Protein AF-A0A1N6SGC2-F1 (afdb_monomer)

Sequence (178 aa):
MLKELLKKTDDDLVSISEQYRKYYNSNLEIFKIEYENYANTTKKELPLLVLDYIKIYQLFGYNQDELSFFIRRKIVSFYLHNISDFIKKEDGFVIYSFIDIFYCDPLFFENKETLTTFFEATYPILSLKTEDMSSFIAIACMRYIAILGSEKEGKIFLEKYLQENKNGIYIEDVKEEL

Secondary structure (DSSP, 8-state):
-HHHHHTS-HHHHHHHHHHHHHHHHH-HHHHHHHHHHHHHH----HHHHHHHHHHHHHHHSSSSSHHHHHHHHHHHHHHHHHHHHHHHTT-HHHHHHHHHHHHH-GGGG-SHHHHHHHHHHHGGGGGS--S-TTSHHHHHHHHHHHHHHTSHHHHHHHHHHHHH-TT-TTHHHHHHH-

Nearest PDB structures (foldseek):
  3ifq-assembly1_A  TM=4.308E-01  e=2.769E+00  Homo sapiens
  7mq9-assembly1_LM  TM=4.899E-01  e=4.712E+00  Homo sapiens
  3ifq-assembly1_B-2  TM=4.330E-01  e=4.712E+00  Homo sapiens

pLDDT: mean 87.57, std 9.31, range [58.5, 97.56]

Foldseek 3Di:
DLVVLLPDDPVVCVVCLVVVQVVCLVVVVVVVVVVVCCVVVDPDDPVSVLVSLVVCCVSHQPDPGPRNLVSLQVLLVVCLVCVVVCLVVVVLQSLLSSLVVCLVDVSSPPDPVSLLSCLVSNLCLLVDDDPDCPGSSNNSNLSLLVSLLVDPSSLVSLVVCVVPDPVCPCVVSSVVSD

Radius of gyration: 17.47 Å; Cα contacts (8 Å, |Δi|>4): 147; chains: 1; bounding box: 40×33×50 Å

Solvent-accessible surface area (backbone atoms only — not comparable to full-atom values): 10209 Å² total; per-residue (Å²): 112,64,74,62,57,72,71,52,55,75,79,61,40,72,82,43,34,64,61,54,41,56,50,35,68,76,36,47,70,60,44,54,52,51,48,53,52,47,69,76,67,59,87,60,60,68,70,62,50,49,53,50,52,54,49,53,37,71,58,46,34,84,55,98,43,72,62,10,54,50,48,36,52,51,53,52,52,53,46,70,74,41,43,66,57,39,60,76,68,62,42,31,64,60,55,19,57,53,42,51,53,52,59,75,36,72,78,62,48,83,44,69,69,59,40,52,51,47,50,66,66,49,53,67,60,73,73,56,89,63,96,47,78,85,36,47,48,34,50,26,38,56,45,47,50,52,54,25,38,77,33,81,77,30,40,57,56,46,56,48,44,70,74,70,48,86,85,48,88,56,50,65,67,48,59,75,46,107

Structure (mmCIF, N/CA/C/O backbone):
data_AF-A0A1N6SGC2-F1
#
_entry.id   AF-A0A1N6SGC2-F1
#
loop_
_atom_site.group_PDB
_atom_site.id
_atom_site.type_symbol
_atom_site.label_atom_id
_atom_site.label_alt_id
_atom_site.label_comp_id
_atom_site.label_asym_id
_atom_site.label_entity_id
_atom_site.label_seq_id
_atom_site.pdbx_PDB_ins_code
_atom_site.Cartn_x
_atom_site.Cartn_y
_atom_site.Cartn_z
_atom_si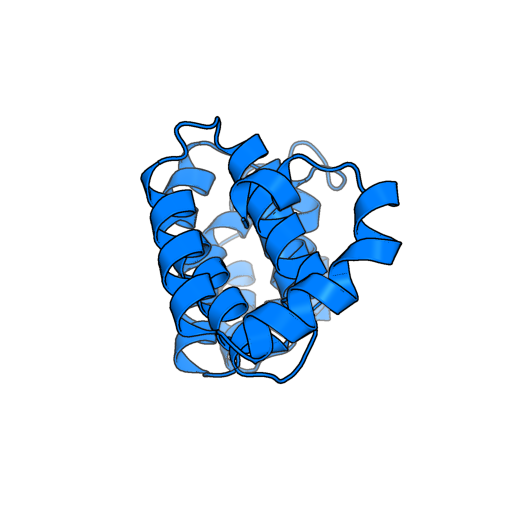te.occupancy
_atom_site.B_iso_or_equiv
_atom_site.auth_seq_id
_atom_site.auth_comp_id
_atom_site.auth_asym_id
_atom_site.auth_atom_id
_atom_site.pdbx_PDB_model_num
ATOM 1 N N . MET A 1 1 ? 11.799 9.144 -20.239 1.00 78.69 1 MET A N 1
ATOM 2 C CA . MET A 1 1 ? 10.771 8.355 -20.945 1.00 78.69 1 MET A CA 1
ATOM 3 C C . MET A 1 1 ? 9.566 8.047 -20.047 1.00 78.69 1 MET A C 1
ATOM 5 O O . MET A 1 1 ? 8.435 8.203 -20.497 1.00 78.69 1 MET A O 1
ATOM 9 N N . LEU A 1 2 ? 9.786 7.735 -18.766 1.00 80.69 2 LEU A N 1
ATOM 10 C CA . LEU A 1 2 ? 8.751 7.477 -17.759 1.00 80.69 2 LEU A CA 1
ATOM 11 C C . LEU A 1 2 ? 7.718 8.609 -17.649 1.00 80.69 2 LEU A C 1
ATOM 13 O O . LEU A 1 2 ? 6.519 8.364 -17.694 1.00 80.69 2 LEU A O 1
ATOM 17 N N . LYS A 1 3 ? 8.171 9.868 -17.600 1.00 78.88 3 LYS A N 1
ATOM 18 C CA . LYS A 1 3 ? 7.280 11.041 -17.541 1.00 78.88 3 LYS A CA 1
ATOM 19 C C . LYS A 1 3 ? 6.306 11.127 -18.722 1.00 78.88 3 LYS A C 1
ATOM 21 O O . LYS A 1 3 ? 5.176 11.559 -18.539 1.00 78.88 3 LYS A O 1
ATOM 26 N N . GLU A 1 4 ? 6.738 10.734 -19.919 1.00 78.69 4 GLU A N 1
ATOM 27 C CA . GLU A 1 4 ? 5.866 10.714 -21.101 1.00 78.69 4 GLU A CA 1
ATOM 28 C C . GLU A 1 4 ? 4.900 9.529 -21.060 1.00 78.69 4 GLU A C 1
ATOM 30 O O . GLU A 1 4 ? 3.750 9.669 -21.459 1.00 78.69 4 GLU A O 1
ATOM 35 N N . LEU A 1 5 ? 5.325 8.388 -20.509 1.00 78.38 5 LEU A N 1
ATOM 36 C CA . LEU A 1 5 ? 4.455 7.230 -20.299 1.00 78.38 5 LEU A CA 1
ATOM 37 C C . LEU A 1 5 ? 3.316 7.543 -19.317 1.00 78.38 5 LEU A C 1
ATOM 39 O O . LEU A 1 5 ? 2.168 7.190 -19.569 1.00 78.38 5 LEU A O 1
ATOM 43 N N . LEU A 1 6 ? 3.604 8.273 -18.236 1.00 78.69 6 LEU A N 1
ATOM 44 C CA . LEU A 1 6 ? 2.597 8.640 -17.234 1.00 78.69 6 LEU A CA 1
ATOM 45 C C . LEU A 1 6 ? 1.530 9.610 -17.765 1.00 78.69 6 LEU A C 1
ATOM 47 O O . LEU A 1 6 ? 0.431 9.647 -17.218 1.00 78.69 6 LEU A O 1
ATOM 51 N N . LYS A 1 7 ? 1.800 10.324 -18.865 1.00 77.19 7 LYS A N 1
ATOM 52 C CA . LYS A 1 7 ? 0.824 11.200 -19.536 1.00 77.19 7 LYS A CA 1
ATOM 53 C C . LYS A 1 7 ? -0.162 10.463 -20.452 1.00 77.19 7 LYS A C 1
ATOM 55 O O . LYS A 1 7 ? -1.135 11.080 -20.871 1.00 77.19 7 LYS A O 1
ATOM 60 N N . LYS A 1 8 ? 0.090 9.197 -20.803 1.00 74.44 8 LYS A N 1
ATOM 61 C CA . LYS A 1 8 ? -0.766 8.427 -21.726 1.00 74.44 8 LYS A CA 1
ATOM 62 C C . LYS A 1 8 ? -2.060 7.956 -21.055 1.00 74.44 8 LYS A C 1
ATOM 64 O O . LYS A 1 8 ? -2.063 7.799 -19.837 1.00 74.44 8 LYS A O 1
ATOM 69 N N . THR A 1 9 ? -3.137 7.736 -21.806 1.00 64.69 9 THR A N 1
ATOM 70 C CA . THR A 1 9 ? -4.405 7.203 -21.260 1.00 64.69 9 THR A CA 1
ATOM 71 C C . THR A 1 9 ? -4.305 5.701 -20.987 1.00 64.69 9 THR A C 1
ATOM 73 O O . THR A 1 9 ? -3.376 5.052 -21.461 1.00 64.69 9 THR A O 1
ATOM 76 N N . ASP A 1 10 ? -5.243 5.129 -20.231 1.00 65.50 10 ASP A N 1
ATOM 77 C CA . ASP A 1 10 ? -5.194 3.703 -19.872 1.00 65.50 10 ASP A CA 1
ATOM 78 C C . ASP A 1 10 ? -5.288 2.775 -21.099 1.00 65.50 10 ASP A C 1
ATOM 80 O O . ASP A 1 10 ? -4.573 1.774 -21.169 1.00 65.50 10 ASP A O 1
ATOM 84 N N . ASP A 1 11 ? -6.050 3.168 -22.125 1.00 62.03 11 ASP A N 1
ATOM 85 C CA . ASP A 1 11 ? -6.143 2.444 -23.403 1.00 62.03 11 ASP A CA 1
ATOM 86 C C . ASP A 1 11 ? -4.807 2.421 -24.171 1.00 62.03 11 ASP A C 1
ATOM 88 O O . ASP A 1 11 ? -4.446 1.417 -24.792 1.00 62.03 11 ASP A O 1
ATOM 92 N N . ASP A 1 12 ? -4.020 3.498 -24.078 1.00 61.12 12 ASP A N 1
ATOM 93 C CA . ASP A 1 12 ? -2.687 3.569 -24.682 1.00 61.12 12 ASP A CA 1
ATOM 94 C C . ASP A 1 12 ? -1.677 2.666 -23.951 1.00 61.12 12 ASP A C 1
ATOM 96 O O . ASP A 1 12 ? -0.668 2.260 -24.528 1.00 61.12 12 ASP A O 1
ATOM 100 N N . LEU A 1 13 ? -1.901 2.356 -22.671 1.00 63.94 13 LEU A N 1
ATOM 101 C CA . LEU A 1 13 ? -0.935 1.632 -21.842 1.00 63.94 13 LEU A CA 1
ATOM 102 C C . LEU A 1 13 ? -0.973 0.125 -22.055 1.00 63.94 13 LEU A C 1
ATOM 104 O O . LEU A 1 13 ? 0.075 -0.514 -21.958 1.00 63.94 13 LEU A O 1
ATOM 108 N N . VAL A 1 14 ? -2.130 -0.454 -22.379 1.00 63.22 14 VAL A N 1
ATOM 109 C CA . VAL A 1 14 ? -2.266 -1.912 -22.544 1.00 63.22 14 VAL A CA 1
ATOM 110 C C . VAL A 1 14 ? -1.340 -2.429 -23.650 1.00 63.22 14 VAL A C 1
ATOM 112 O O . VAL A 1 14 ? -0.624 -3.403 -23.445 1.00 63.22 14 VAL A O 1
ATOM 115 N N . SER A 1 15 ? -1.268 -1.734 -24.789 1.00 58.50 15 SER A N 1
ATOM 116 C CA . SER A 1 15 ? -0.421 -2.145 -25.923 1.00 58.50 15 SER A CA 1
ATOM 117 C C . SER A 1 15 ? 1.057 -1.746 -25.788 1.00 58.50 15 SER A C 1
ATOM 119 O O . SER A 1 15 ? 1.922 -2.316 -26.454 1.00 58.50 15 SER A O 1
ATOM 121 N N . ILE A 1 16 ? 1.365 -0.773 -24.924 1.00 64.25 16 ILE A N 1
ATOM 122 C CA . ILE A 1 16 ? 2.690 -0.145 -24.820 1.00 64.25 16 ILE A CA 1
ATOM 123 C C . ILE A 1 16 ? 3.474 -0.643 -23.592 1.00 64.25 16 ILE A C 1
ATOM 125 O O . ILE A 1 16 ? 4.708 -0.677 -23.610 1.00 64.25 16 ILE A O 1
ATOM 129 N N . SER A 1 17 ? 2.778 -1.070 -22.537 1.00 70.00 17 SER A N 1
ATOM 130 C CA . SER A 1 17 ? 3.355 -1.480 -21.250 1.00 70.00 17 SER A CA 1
ATOM 131 C C . SER A 1 17 ? 4.398 -2.589 -21.383 1.00 70.00 17 SER A C 1
ATOM 133 O O . SER A 1 17 ? 5.481 -2.469 -20.815 1.00 70.00 17 SER A O 1
ATOM 135 N N . GLU A 1 18 ? 4.140 -3.621 -22.189 1.00 77.50 18 GLU A N 1
ATOM 136 C CA . GLU A 1 18 ? 5.044 -4.768 -22.315 1.00 77.50 18 GLU A CA 1
ATOM 137 C C . GLU A 1 18 ? 6.377 -4.395 -22.985 1.00 77.50 18 GLU A C 1
ATOM 139 O O . GLU A 1 18 ? 7.448 -4.808 -22.532 1.00 77.50 18 GLU A O 1
ATOM 144 N N . GLN A 1 19 ? 6.342 -3.539 -24.012 1.00 82.88 19 GLN A N 1
ATOM 145 C CA . GLN A 1 19 ? 7.556 -3.054 -24.677 1.00 82.88 19 GLN A CA 1
ATOM 146 C C . GLN A 1 19 ? 8.412 -2.206 -23.732 1.00 82.88 19 GLN A C 1
ATOM 148 O O . GLN A 1 19 ? 9.623 -2.419 -23.625 1.00 82.88 19 GLN A O 1
ATOM 153 N N . TYR A 1 20 ? 7.787 -1.271 -23.012 1.00 82.56 20 TYR A N 1
ATOM 154 C CA . TYR A 1 20 ? 8.484 -0.414 -22.051 1.00 82.56 20 TYR A CA 1
ATOM 155 C C . TYR A 1 20 ? 9.018 -1.223 -20.875 1.00 82.56 20 TYR A C 1
ATOM 157 O O . TYR A 1 20 ? 10.132 -0.980 -20.415 1.00 82.56 20 TYR A O 1
ATOM 165 N N . ARG A 1 21 ? 8.268 -2.227 -20.423 1.00 83.75 21 ARG A N 1
ATOM 166 C CA . ARG A 1 21 ? 8.714 -3.133 -19.372 1.00 83.75 21 ARG A CA 1
ATOM 167 C C . ARG A 1 21 ? 9.922 -3.942 -19.813 1.00 83.75 21 ARG A C 1
ATOM 169 O O . ARG A 1 21 ? 10.910 -3.975 -19.090 1.00 83.75 21 ARG A O 1
ATOM 176 N N . LYS A 1 22 ? 9.897 -4.531 -21.012 1.00 87.38 22 LYS A N 1
ATOM 177 C CA . LYS A 1 22 ? 11.050 -5.254 -21.570 1.00 87.38 22 LYS A CA 1
ATOM 178 C C . LYS A 1 22 ? 12.281 -4.353 -21.673 1.00 87.38 22 LYS A C 1
ATOM 180 O O . LYS A 1 22 ? 13.384 -4.775 -21.318 1.00 87.38 22 LYS A O 1
ATOM 185 N N . TYR A 1 23 ? 12.089 -3.110 -22.117 1.00 89.38 23 TYR A N 1
ATOM 186 C CA . TYR A 1 23 ? 13.156 -2.116 -22.159 1.00 89.38 23 TYR A CA 1
ATOM 187 C C . TYR A 1 23 ? 13.720 -1.831 -20.763 1.00 89.38 23 TYR A C 1
ATOM 189 O O . TYR A 1 23 ? 14.928 -1.949 -20.575 1.00 89.38 23 TYR A O 1
ATOM 197 N N . TYR A 1 24 ? 12.879 -1.491 -19.783 1.00 90.44 24 TYR A N 1
ATOM 198 C CA . TYR A 1 24 ? 13.340 -1.124 -18.442 1.00 90.44 24 TYR A CA 1
ATOM 199 C C . TYR A 1 24 ? 13.896 -2.307 -17.651 1.00 90.44 24 TYR A C 1
ATOM 201 O O . TYR A 1 24 ? 14.863 -2.122 -16.923 1.00 90.44 24 TYR A O 1
ATOM 209 N N . ASN A 1 25 ? 13.393 -3.524 -17.862 1.00 87.44 25 ASN A N 1
ATOM 210 C CA . ASN A 1 25 ? 14.014 -4.736 -17.323 1.00 87.44 25 ASN A CA 1
ATOM 211 C C . ASN A 1 25 ? 15.433 -4.939 -17.871 1.00 87.44 25 ASN A C 1
ATOM 213 O O . ASN A 1 25 ? 16.314 -5.389 -17.148 1.00 87.44 25 ASN A O 1
ATOM 217 N N . SER A 1 26 ? 15.683 -4.552 -19.124 1.00 91.12 26 SER A N 1
ATOM 218 C CA . SER A 1 26 ? 17.025 -4.605 -19.723 1.00 91.12 26 SER A CA 1
ATOM 219 C C . SER A 1 26 ? 17.897 -3.393 -19.359 1.00 91.12 26 SER A C 1
ATOM 221 O O . SER A 1 26 ? 19.094 -3.398 -19.627 1.00 91.12 26 SER A O 1
ATOM 223 N N . ASN A 1 27 ? 17.309 -2.341 -18.778 1.00 92.56 27 ASN A N 1
ATOM 224 C CA . ASN A 1 27 ? 17.945 -1.045 -18.530 1.00 92.56 27 ASN A CA 1
ATOM 225 C C . ASN A 1 27 ? 17.536 -0.473 -17.162 1.00 92.56 27 ASN A C 1
ATOM 227 O O . ASN A 1 27 ? 17.122 0.686 -17.053 1.00 92.56 27 ASN A O 1
ATOM 231 N N . LEU A 1 28 ? 17.630 -1.288 -16.111 1.00 92.56 28 LEU A N 1
ATOM 232 C CA . LEU A 1 28 ? 17.087 -0.947 -14.796 1.00 92.56 28 LEU A CA 1
ATOM 233 C C . LEU A 1 28 ? 17.689 0.339 -14.209 1.00 92.56 28 LEU A C 1
ATOM 235 O O . LEU A 1 28 ? 16.964 1.155 -13.648 1.00 92.56 28 LEU A O 1
ATOM 239 N N . GLU A 1 29 ? 18.991 0.569 -14.377 1.00 94.12 29 GLU A N 1
ATOM 240 C CA . GLU A 1 29 ? 19.638 1.794 -13.885 1.00 94.12 29 GLU A CA 1
ATOM 241 C C . GLU A 1 29 ? 19.080 3.060 -14.551 1.00 94.12 29 GLU A C 1
ATOM 243 O O . GLU A 1 29 ? 18.889 4.081 -13.889 1.00 94.12 29 GLU A O 1
ATOM 248 N N . ILE A 1 30 ? 18.713 2.982 -15.837 1.00 92.38 30 ILE A N 1
ATOM 249 C CA . ILE A 1 30 ? 18.035 4.086 -16.527 1.00 92.38 30 ILE A CA 1
ATOM 250 C C . ILE A 1 30 ? 16.667 4.331 -15.889 1.00 92.38 30 ILE A C 1
ATOM 252 O O . ILE A 1 30 ? 16.317 5.480 -15.622 1.00 92.38 30 ILE A O 1
ATOM 256 N N . PHE A 1 31 ? 15.906 3.269 -15.597 1.00 92.00 31 PHE A N 1
ATOM 257 C CA . PHE A 1 31 ? 14.621 3.404 -14.910 1.00 92.00 31 PHE A CA 1
ATOM 258 C C . PHE A 1 31 ? 14.773 4.071 -13.542 1.00 92.00 31 PHE A C 1
ATOM 260 O O . PHE A 1 31 ? 14.044 5.015 -13.250 1.00 92.00 31 PHE A O 1
ATOM 267 N N . LYS A 1 32 ? 15.732 3.622 -12.721 1.00 93.00 32 LYS A N 1
ATOM 268 C CA . LYS A 1 32 ? 15.988 4.185 -11.386 1.00 93.00 32 LYS A CA 1
ATOM 269 C C . LYS A 1 32 ? 16.250 5.689 -11.471 1.00 93.00 32 LYS A C 1
ATOM 271 O O . LYS A 1 32 ? 15.604 6.456 -10.765 1.00 93.00 32 LYS A O 1
ATOM 276 N N . ILE A 1 33 ? 17.119 6.126 -12.385 1.00 91.75 33 ILE A N 1
ATOM 277 C CA . ILE A 1 33 ? 17.410 7.553 -12.600 1.00 91.75 33 ILE A CA 1
ATOM 278 C C . ILE A 1 33 ? 16.152 8.318 -13.033 1.00 91.75 33 ILE A C 1
ATOM 280 O O . ILE A 1 33 ? 15.867 9.396 -12.512 1.00 91.75 33 ILE A O 1
ATOM 284 N N . GLU A 1 34 ? 15.382 7.781 -13.982 1.00 90.50 34 GLU A N 1
ATOM 285 C CA . GLU A 1 34 ? 14.148 8.426 -14.439 1.00 90.50 34 GLU A CA 1
ATOM 286 C C . GLU A 1 34 ? 13.090 8.527 -13.335 1.00 90.50 34 GLU A C 1
ATOM 288 O O . GLU A 1 34 ? 12.410 9.550 -13.245 1.00 90.50 34 GLU A O 1
ATOM 293 N N . TYR A 1 35 ? 12.975 7.503 -12.490 1.00 89.31 35 TYR A N 1
ATOM 294 C CA . TYR A 1 35 ? 12.077 7.476 -11.343 1.00 89.31 35 TYR A CA 1
ATOM 295 C C . TYR A 1 35 ? 12.471 8.517 -10.292 1.00 89.31 35 TYR A C 1
ATOM 297 O O . TYR A 1 35 ? 11.626 9.296 -9.861 1.00 89.31 35 TYR A O 1
ATOM 305 N N . GLU A 1 36 ? 13.749 8.591 -9.914 1.00 86.50 36 GLU A N 1
ATOM 306 C CA . GLU A 1 36 ? 14.226 9.590 -8.947 1.00 86.50 36 GLU A CA 1
ATOM 307 C C . GLU A 1 36 ? 14.038 11.014 -9.480 1.00 86.50 36 GLU A C 1
ATOM 309 O O . GLU A 1 36 ? 13.562 11.903 -8.773 1.00 86.50 36 GLU A O 1
ATOM 314 N N . ASN A 1 37 ? 14.339 11.240 -10.760 1.00 85.56 37 ASN A N 1
ATOM 315 C CA . ASN A 1 37 ? 14.075 12.526 -11.401 1.00 85.56 37 ASN A CA 1
ATOM 316 C C . ASN A 1 37 ? 12.580 12.857 -11.397 1.00 85.56 37 ASN A C 1
ATOM 318 O O . ASN A 1 37 ? 12.203 14.008 -11.173 1.00 85.56 37 ASN A O 1
ATOM 322 N N . TYR A 1 38 ? 11.719 11.864 -11.626 1.00 83.62 38 TYR A N 1
ATOM 323 C CA . TYR A 1 38 ? 10.276 12.038 -11.544 1.00 83.62 38 TYR A CA 1
ATOM 324 C C . TYR A 1 38 ? 9.840 12.434 -10.129 1.00 83.62 38 TYR A C 1
ATOM 326 O O . TYR A 1 38 ? 9.218 13.483 -9.962 1.00 83.62 38 TYR A O 1
ATOM 334 N N . ALA A 1 39 ? 10.228 11.663 -9.114 1.00 78.25 39 ALA A N 1
ATOM 335 C CA . ALA A 1 39 ? 9.873 11.914 -7.720 1.00 78.25 39 ALA A CA 1
ATOM 336 C C . ALA A 1 39 ? 10.334 13.305 -7.242 1.00 78.25 39 ALA A C 1
ATOM 338 O O . ALA A 1 39 ? 9.569 14.023 -6.606 1.00 78.25 39 ALA A O 1
ATOM 339 N N . ASN A 1 40 ? 11.542 13.731 -7.626 1.00 73.56 40 ASN A N 1
ATOM 340 C CA . ASN A 1 40 ? 12.125 15.001 -7.183 1.00 73.56 40 ASN A CA 1
ATOM 341 C C . ASN A 1 40 ? 11.601 16.242 -7.927 1.00 73.56 40 ASN A C 1
ATOM 343 O O . ASN A 1 40 ? 11.673 17.353 -7.405 1.00 73.56 40 ASN A O 1
ATOM 347 N N . THR A 1 41 ? 11.103 16.096 -9.160 1.00 68.19 41 THR A N 1
ATOM 348 C CA . THR A 1 41 ? 10.668 17.246 -9.985 1.00 68.19 41 THR A CA 1
ATOM 349 C C . THR A 1 41 ? 9.160 17.468 -9.990 1.00 68.19 41 THR A C 1
ATOM 351 O O . THR A 1 41 ? 8.679 18.491 -10.492 1.00 68.19 41 THR A O 1
ATOM 354 N N . THR A 1 42 ? 8.396 16.532 -9.437 1.00 64.06 42 THR A N 1
ATOM 355 C CA . THR A 1 42 ? 6.938 16.561 -9.501 1.00 64.06 42 THR A CA 1
ATOM 356 C C . THR A 1 42 ? 6.366 17.447 -8.394 1.00 64.06 42 THR A C 1
ATOM 358 O O . THR A 1 42 ? 6.130 17.003 -7.279 1.00 64.06 42 THR A O 1
ATOM 361 N N . LYS A 1 43 ? 6.084 18.717 -8.719 1.00 64.94 43 LYS A N 1
ATOM 362 C CA . LYS A 1 43 ? 5.295 19.644 -7.877 1.00 64.94 43 LYS A CA 1
ATOM 363 C C . LYS A 1 43 ? 3.777 19.445 -8.049 1.00 64.94 43 LYS A C 1
ATOM 365 O O . LYS A 1 43 ? 3.040 20.422 -8.149 1.00 64.94 43 LYS A O 1
ATOM 370 N N . LYS A 1 44 ? 3.314 18.202 -8.205 1.00 66.88 44 LYS A N 1
ATOM 371 C CA . LYS A 1 44 ? 1.876 17.923 -8.350 1.00 66.88 44 LYS A CA 1
ATOM 372 C C . LYS A 1 44 ? 1.189 17.993 -6.990 1.00 66.88 44 LYS A C 1
ATOM 374 O O . LYS A 1 44 ? 1.812 17.748 -5.959 1.00 66.88 44 LYS A O 1
ATOM 379 N N . GLU A 1 45 ? -0.107 18.285 -7.014 1.00 75.44 45 GLU A N 1
ATOM 380 C CA . GLU A 1 45 ? -0.968 18.064 -5.857 1.00 75.44 45 GLU A CA 1
ATOM 381 C C . GLU A 1 45 ? -0.938 16.584 -5.461 1.00 75.44 45 GLU A C 1
ATOM 383 O O . GLU A 1 45 ? -0.851 15.696 -6.316 1.00 75.44 45 GLU A O 1
ATOM 388 N N . LEU A 1 46 ? -0.996 16.329 -4.155 1.00 76.50 46 LEU A N 1
ATOM 389 C CA . LEU A 1 46 ? -0.799 15.002 -3.579 1.00 76.50 46 LEU A CA 1
ATOM 390 C C . LEU A 1 46 ? -1.709 13.918 -4.200 1.00 76.50 46 LEU A C 1
ATOM 392 O O . LEU A 1 46 ? -1.175 12.865 -4.545 1.00 76.50 46 LEU A O 1
ATOM 396 N N . PRO A 1 47 ? -3.017 14.145 -4.449 1.00 76.12 47 PRO A N 1
ATOM 397 C CA . PRO A 1 47 ? -3.867 13.128 -5.074 1.00 76.12 47 PRO A CA 1
ATOM 398 C C . PRO A 1 47 ? -3.396 12.709 -6.474 1.00 76.12 47 PRO A C 1
ATOM 400 O O . PRO A 1 47 ? -3.424 11.528 -6.810 1.00 76.12 47 PRO A O 1
ATOM 403 N N . LEU A 1 48 ? -2.902 13.652 -7.284 1.00 78.44 48 LEU A N 1
ATOM 404 C CA . LEU A 1 48 ? -2.392 13.350 -8.626 1.00 78.44 48 LEU A CA 1
ATOM 405 C C . LEU A 1 48 ? -1.088 12.552 -8.566 1.00 78.44 48 LEU A C 1
ATOM 407 O O . LEU A 1 48 ? -0.896 11.634 -9.358 1.00 78.44 48 LEU A O 1
ATOM 411 N N . LEU A 1 49 ? -0.212 12.881 -7.612 1.00 83.88 49 LEU A N 1
ATOM 412 C CA . LEU A 1 49 ? 1.021 12.132 -7.383 1.00 83.88 49 LEU A CA 1
ATOM 413 C C . LEU A 1 49 ? 0.727 10.678 -6.978 1.00 83.88 49 LEU A C 1
ATOM 415 O O . LEU A 1 49 ? 1.413 9.764 -7.430 1.00 83.88 49 LEU A O 1
ATOM 419 N N . VAL A 1 50 ? -0.305 10.457 -6.160 1.00 85.81 50 VAL A N 1
ATOM 420 C CA . VAL A 1 50 ? -0.744 9.113 -5.760 1.00 85.81 50 VAL A CA 1
ATOM 421 C C . VAL A 1 50 ? -1.201 8.315 -6.974 1.00 85.81 50 VAL A C 1
ATOM 423 O O . VAL A 1 50 ? -0.700 7.214 -7.174 1.00 85.81 50 VAL A O 1
ATOM 426 N N . LEU A 1 51 ? -2.051 8.883 -7.836 1.00 84.88 51 LEU A N 1
ATOM 427 C CA . LEU A 1 51 ? -2.475 8.222 -9.077 1.00 84.88 51 LEU A CA 1
ATOM 428 C C . LEU A 1 51 ? -1.287 7.826 -9.965 1.00 84.88 51 LEU A C 1
ATOM 430 O O . LEU A 1 51 ? -1.290 6.745 -10.551 1.00 84.88 51 LEU A O 1
ATOM 434 N N . ASP A 1 52 ? -0.241 8.654 -10.029 1.00 87.31 52 ASP A N 1
ATOM 435 C CA . ASP A 1 52 ? 0.974 8.289 -10.759 1.00 87.31 52 ASP A CA 1
ATOM 436 C C . ASP A 1 52 ? 1.690 7.086 -10.127 1.00 87.31 52 ASP A C 1
ATOM 438 O O . ASP A 1 52 ? 2.149 6.213 -10.859 1.00 87.31 52 ASP A O 1
ATOM 442 N N . TYR A 1 53 ? 1.769 6.990 -8.794 1.00 88.38 53 TYR A N 1
ATOM 443 C CA . TYR A 1 53 ? 2.340 5.812 -8.127 1.00 88.38 53 TYR A CA 1
ATOM 444 C C . TYR A 1 53 ? 1.528 4.543 -8.391 1.00 88.38 53 TYR A C 1
ATOM 446 O O . TYR A 1 53 ? 2.122 3.508 -8.700 1.00 88.38 53 TYR A O 1
ATOM 454 N N . ILE A 1 54 ? 0.193 4.628 -8.338 1.00 87.50 54 ILE A N 1
ATOM 455 C CA . ILE A 1 54 ? -0.705 3.517 -8.698 1.00 87.50 54 ILE A CA 1
ATOM 456 C C . ILE A 1 54 ? -0.412 3.064 -10.129 1.00 87.50 54 ILE A C 1
ATOM 458 O O . ILE A 1 54 ? -0.221 1.880 -10.388 1.00 87.50 54 ILE A O 1
ATOM 462 N N . LYS A 1 55 ? -0.302 4.014 -11.056 1.00 87.00 55 LYS A N 1
ATOM 463 C CA . LYS A 1 55 ? -0.024 3.743 -12.464 1.00 87.00 55 LYS A CA 1
ATOM 464 C C . LYS A 1 55 ? 1.352 3.117 -12.686 1.00 87.00 55 LYS A C 1
ATOM 466 O O . LYS A 1 55 ? 1.481 2.166 -13.452 1.00 87.00 55 LYS A O 1
ATOM 471 N N . ILE A 1 56 ? 2.390 3.612 -12.009 1.00 89.56 56 ILE A N 1
ATOM 472 C CA . ILE A 1 56 ? 3.732 3.008 -12.053 1.00 89.56 56 ILE A CA 1
ATOM 473 C C . ILE A 1 56 ? 3.671 1.560 -11.558 1.00 89.56 56 ILE A C 1
ATOM 475 O O . ILE A 1 56 ? 4.234 0.672 -12.201 1.00 89.56 56 ILE A O 1
ATOM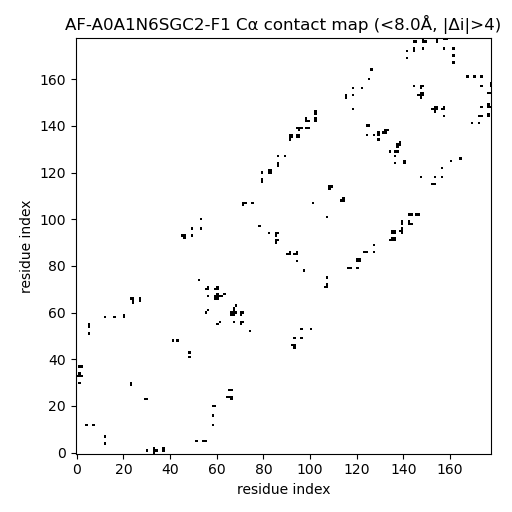 479 N N . TYR A 1 57 ? 2.973 1.314 -10.448 1.00 90.38 57 TYR A N 1
ATOM 480 C CA . TYR A 1 57 ? 2.764 -0.032 -9.930 1.00 90.38 57 TYR A CA 1
ATOM 481 C C . TYR A 1 57 ? 2.018 -0.919 -10.929 1.00 90.38 57 TYR A C 1
ATOM 483 O O . TYR A 1 57 ? 2.476 -2.019 -11.218 1.00 90.38 57 TYR A O 1
ATOM 491 N N . GLN A 1 58 ? 0.942 -0.428 -11.538 1.00 86.38 58 GLN A N 1
ATOM 492 C CA . GLN A 1 58 ? 0.177 -1.210 -12.505 1.00 86.38 58 GLN A CA 1
ATOM 493 C C . GLN A 1 58 ? 1.007 -1.623 -13.725 1.00 86.38 58 GLN A C 1
ATOM 495 O O . GLN A 1 58 ? 0.879 -2.736 -14.231 1.00 86.38 58 GLN A O 1
ATOM 500 N N . LEU A 1 59 ? 1.890 -0.739 -14.191 1.00 86.06 59 LEU A N 1
ATOM 501 C CA . LEU A 1 59 ? 2.711 -0.989 -15.375 1.00 86.06 59 LEU A CA 1
ATOM 502 C C . LEU A 1 59 ? 3.867 -1.951 -15.116 1.00 86.06 59 LEU A C 1
ATOM 504 O O . LEU A 1 59 ? 4.289 -2.681 -16.016 1.00 86.06 59 LEU A O 1
ATOM 508 N N . PHE A 1 60 ? 4.423 -1.921 -13.910 1.00 88.62 60 PHE A N 1
ATOM 509 C CA . PHE A 1 60 ? 5.742 -2.493 -13.676 1.00 88.62 60 PHE A CA 1
ATOM 510 C C . PHE A 1 60 ? 5.867 -3.281 -12.375 1.00 88.62 60 PHE A C 1
ATOM 512 O O . PHE A 1 60 ? 6.856 -3.980 -12.219 1.00 88.62 60 PHE A O 1
ATOM 519 N N . GLY A 1 61 ? 4.910 -3.183 -11.457 1.00 86.31 61 GLY A N 1
ATOM 520 C CA . GLY A 1 61 ? 4.997 -3.678 -10.084 1.00 86.31 61 GLY A CA 1
ATOM 521 C C . GLY A 1 61 ? 4.471 -5.093 -9.844 1.00 86.31 61 GLY A C 1
ATOM 522 O O . GLY A 1 61 ? 4.766 -5.639 -8.790 1.00 86.31 61 GLY A O 1
ATOM 523 N N . TYR A 1 62 ? 3.753 -5.713 -10.786 1.00 83.62 62 TYR A N 1
ATOM 524 C CA . TYR A 1 62 ? 3.101 -7.016 -10.560 1.00 83.62 62 TYR A CA 1
ATOM 525 C C . TYR A 1 62 ? 4.006 -8.258 -10.686 1.00 83.62 62 TYR A C 1
ATOM 527 O O . TYR A 1 62 ? 3.589 -9.347 -10.303 1.00 83.62 62 TYR A O 1
ATOM 535 N N . ASN A 1 63 ? 5.220 -8.156 -11.247 1.00 86.69 63 ASN A N 1
ATOM 536 C CA . ASN A 1 63 ? 6.061 -9.351 -11.448 1.00 86.69 63 ASN A CA 1
ATOM 537 C C . ASN A 1 63 ? 6.993 -9.595 -10.254 1.00 86.69 63 ASN A C 1
ATOM 539 O O . ASN A 1 63 ? 7.146 -8.769 -9.355 1.00 86.69 63 ASN A O 1
ATOM 543 N N . GLN A 1 64 ? 7.679 -10.735 -10.282 1.00 89.25 64 GLN A N 1
ATOM 544 C CA . GLN A 1 64 ? 8.772 -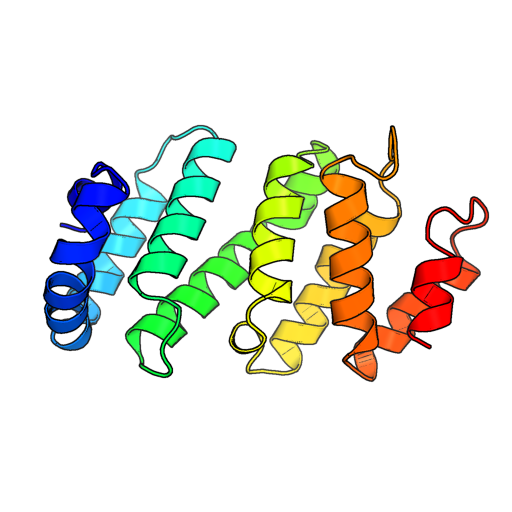11.075 -9.369 1.00 89.25 64 GLN A CA 1
ATOM 545 C C . GLN A 1 64 ? 10.143 -10.823 -10.029 1.00 89.25 64 GLN A C 1
ATOM 547 O O . GLN A 1 64 ? 11.026 -11.675 -10.001 1.00 89.25 64 GLN A O 1
ATOM 552 N N . ASP A 1 65 ? 10.299 -9.668 -10.684 1.00 90.88 65 ASP A N 1
ATOM 553 C CA . ASP A 1 65 ? 11.563 -9.213 -11.279 1.00 90.88 65 ASP A CA 1
ATOM 554 C C . ASP A 1 65 ? 12.158 -8.013 -10.516 1.00 90.88 65 ASP A C 1
ATOM 556 O O . ASP A 1 65 ? 11.486 -7.369 -9.706 1.00 90.88 65 ASP A O 1
ATOM 560 N N . GLU A 1 66 ? 13.441 -7.713 -10.752 1.00 91.56 66 GLU A N 1
ATOM 561 C CA . GLU A 1 66 ? 14.182 -6.663 -10.029 1.00 91.56 66 GLU A CA 1
ATOM 562 C C . GLU A 1 66 ? 13.535 -5.274 -10.153 1.00 91.56 66 GLU A C 1
ATOM 564 O O . GLU A 1 66 ? 13.515 -4.505 -9.187 1.00 91.56 66 GLU A O 1
ATOM 569 N N . LEU A 1 67 ? 12.956 -4.969 -11.318 1.00 92.25 67 LEU A N 1
ATOM 570 C CA . LEU A 1 67 ? 12.208 -3.737 -11.554 1.00 92.25 67 LEU A CA 1
ATOM 571 C C . LEU A 1 67 ? 10.971 -3.658 -10.653 1.00 92.25 67 LEU A C 1
ATOM 573 O O . LEU A 1 67 ? 10.768 -2.649 -9.974 1.00 92.25 67 LEU A O 1
ATOM 577 N N . SER A 1 68 ? 10.177 -4.727 -10.607 1.00 92.38 68 SER A N 1
ATOM 578 C CA . SER A 1 68 ? 8.979 -4.804 -9.769 1.00 92.38 68 SER A CA 1
ATOM 579 C C . SER A 1 68 ? 9.335 -4.666 -8.283 1.00 92.38 68 SER A C 1
ATOM 581 O O . SER A 1 68 ? 8.732 -3.854 -7.579 1.00 92.38 68 SER A O 1
ATOM 583 N N . PHE A 1 69 ? 10.382 -5.366 -7.820 1.00 92.00 69 PHE A N 1
ATOM 584 C CA . PHE A 1 69 ? 10.896 -5.254 -6.447 1.00 92.00 69 PHE A CA 1
ATOM 585 C C . PHE A 1 69 ? 11.371 -3.832 -6.113 1.00 92.00 69 PHE A C 1
ATOM 587 O O . PHE A 1 69 ? 11.185 -3.338 -4.998 1.00 92.00 69 PHE A O 1
ATOM 594 N N . PHE A 1 70 ? 12.025 -3.145 -7.053 1.00 92.88 70 PHE A N 1
ATOM 595 C CA . PHE A 1 70 ? 12.422 -1.749 -6.870 1.00 92.88 70 PHE A CA 1
ATOM 596 C C . PHE A 1 70 ? 11.201 -0.840 -6.677 1.00 92.88 70 PHE A C 1
ATOM 598 O O . PHE A 1 70 ? 11.175 -0.046 -5.737 1.00 92.88 70 PHE A O 1
ATOM 605 N N . ILE A 1 71 ? 10.176 -0.988 -7.515 1.00 92.94 71 ILE A N 1
ATOM 606 C CA . ILE A 1 71 ? 8.972 -0.149 -7.476 1.00 92.94 71 ILE A CA 1
ATOM 607 C C . ILE A 1 71 ? 8.188 -0.358 -6.187 1.00 92.94 71 ILE A C 1
ATOM 609 O O . ILE A 1 71 ? 7.863 0.625 -5.519 1.00 92.94 71 ILE A O 1
ATOM 613 N N . ARG A 1 72 ? 7.949 -1.615 -5.790 1.00 93.44 72 ARG A N 1
ATOM 614 C CA . ARG A 1 72 ? 7.235 -1.916 -4.542 1.00 93.44 72 ARG A CA 1
ATOM 615 C C . ARG A 1 72 ? 7.927 -1.288 -3.332 1.00 93.44 72 ARG A C 1
ATOM 617 O O . ARG A 1 72 ? 7.288 -0.571 -2.561 1.00 93.44 72 ARG A O 1
ATOM 624 N N . ARG A 1 73 ? 9.257 -1.428 -3.234 1.00 92.25 73 ARG A N 1
ATOM 625 C CA . ARG A 1 73 ? 10.061 -0.793 -2.171 1.00 92.25 73 ARG A CA 1
ATOM 626 C C . ARG A 1 73 ? 9.932 0.725 -2.157 1.00 92.25 73 ARG A C 1
ATOM 628 O O . ARG A 1 73 ? 9.834 1.317 -1.082 1.00 92.25 73 ARG A O 1
ATOM 635 N N . LYS A 1 74 ? 9.945 1.372 -3.325 1.00 92.62 74 LYS A N 1
ATOM 636 C CA . LYS A 1 74 ? 9.824 2.831 -3.412 1.00 92.62 74 LYS A CA 1
ATOM 637 C C . LYS A 1 74 ? 8.436 3.331 -3.023 1.00 92.62 74 LYS A C 1
ATOM 639 O O . LYS A 1 74 ? 8.354 4.340 -2.329 1.00 92.62 74 LYS A O 1
ATOM 644 N N . ILE A 1 75 ? 7.378 2.621 -3.406 1.00 93.94 75 ILE A N 1
ATOM 645 C CA . ILE A 1 75 ? 6.001 2.958 -3.025 1.00 93.94 75 ILE A CA 1
ATOM 646 C C . ILE A 1 75 ? 5.802 2.810 -1.515 1.00 93.94 75 ILE A C 1
ATOM 648 O O . ILE A 1 75 ? 5.310 3.740 -0.881 1.00 93.94 75 ILE A O 1
ATOM 652 N N . VAL A 1 76 ? 6.255 1.702 -0.918 1.00 94.69 76 VAL A N 1
ATOM 653 C CA . VAL A 1 76 ? 6.177 1.504 0.541 1.00 94.69 76 VAL A CA 1
ATOM 654 C C . VAL A 1 76 ? 6.980 2.573 1.272 1.00 94.69 76 VAL A C 1
ATOM 656 O O . VAL A 1 76 ? 6.473 3.193 2.199 1.00 94.69 76 VAL A O 1
ATOM 659 N N . SER A 1 77 ? 8.201 2.861 0.816 1.00 92.88 77 SER A N 1
ATOM 660 C CA . SER A 1 77 ? 9.041 3.903 1.420 1.00 92.88 77 SER A CA 1
ATOM 661 C C . SER A 1 77 ? 8.378 5.282 1.358 1.00 92.88 77 SER A C 1
ATOM 663 O O . SER A 1 77 ? 8.400 6.019 2.342 1.00 92.88 77 SER A O 1
ATOM 665 N N . PHE A 1 78 ? 7.758 5.628 0.224 1.00 92.38 78 PHE A N 1
ATOM 666 C CA . PHE A 1 78 ? 6.997 6.867 0.083 1.00 92.38 78 PHE A CA 1
ATOM 667 C C . PHE A 1 78 ? 5.810 6.904 1.050 1.00 92.38 78 PHE A C 1
ATOM 669 O O . PHE A 1 78 ? 5.638 7.892 1.762 1.00 92.38 78 PHE A O 1
ATOM 676 N N . TYR A 1 79 ? 5.019 5.834 1.115 1.00 94.88 79 TYR A N 1
ATOM 677 C CA . TYR A 1 79 ? 3.876 5.753 2.016 1.00 94.88 79 TYR A CA 1
ATOM 678 C C . TYR A 1 79 ? 4.296 5.902 3.485 1.00 94.88 79 TYR A C 1
ATOM 680 O O . TYR A 1 79 ? 3.795 6.789 4.173 1.00 94.88 79 TYR A O 1
ATOM 688 N N . LEU A 1 80 ? 5.269 5.111 3.953 1.00 95.69 80 LEU A N 1
ATOM 689 C CA . LEU A 1 80 ? 5.724 5.133 5.349 1.00 95.69 80 LEU A CA 1
ATOM 690 C C . LEU A 1 80 ? 6.310 6.487 5.754 1.00 95.69 80 LEU A C 1
ATOM 692 O O . LEU A 1 80 ? 6.115 6.928 6.883 1.00 95.69 80 LEU A O 1
ATOM 696 N N . HIS A 1 81 ? 6.989 7.174 4.833 1.00 94.31 81 HIS A N 1
ATOM 697 C CA . HIS A 1 81 ? 7.515 8.510 5.098 1.00 94.31 81 HIS A CA 1
ATOM 698 C C . HIS A 1 81 ? 6.409 9.557 5.307 1.00 94.31 81 HIS A C 1
ATOM 700 O O . HIS A 1 81 ? 6.612 10.515 6.047 1.00 94.31 81 HIS A O 1
ATOM 706 N N . ASN A 1 82 ? 5.244 9.386 4.674 1.00 94.00 82 ASN A N 1
ATOM 707 C CA . ASN A 1 82 ? 4.221 10.430 4.598 1.00 94.00 82 ASN A CA 1
ATOM 708 C C . ASN A 1 82 ? 2.907 10.100 5.328 1.00 94.00 82 ASN A C 1
ATOM 710 O O . ASN A 1 82 ? 2.110 11.007 5.558 1.00 94.00 82 ASN A O 1
ATOM 714 N N . ILE A 1 83 ? 2.667 8.847 5.733 1.00 95.75 83 ILE A N 1
ATOM 715 C CA . ILE A 1 83 ? 1.391 8.417 6.330 1.00 95.75 83 ILE A CA 1
ATOM 716 C C . ILE A 1 83 ? 0.996 9.244 7.556 1.00 95.75 83 ILE A C 1
ATOM 718 O O . ILE A 1 83 ? -0.163 9.625 7.692 1.00 95.75 83 ILE A O 1
ATOM 722 N N . SER A 1 84 ? 1.955 9.625 8.405 1.00 96.25 84 SER A N 1
ATOM 723 C CA . SER A 1 84 ? 1.655 10.467 9.571 1.00 96.25 84 SER A CA 1
ATOM 724 C C . SER A 1 84 ? 1.082 11.838 9.186 1.00 96.25 84 SER A C 1
ATOM 726 O O . SER A 1 84 ? 0.224 12.368 9.890 1.00 96.25 84 SER A O 1
ATOM 728 N N . ASP A 1 85 ? 1.510 12.402 8.056 1.00 94.19 85 ASP A N 1
ATOM 729 C CA . ASP A 1 85 ? 1.001 13.676 7.558 1.00 94.19 85 ASP A CA 1
ATOM 730 C C . ASP A 1 85 ? -0.321 13.504 6.809 1.00 94.19 85 ASP A C 1
ATOM 732 O O . ASP A 1 85 ? -1.190 14.365 6.938 1.00 94.19 85 ASP A O 1
ATOM 736 N N . PHE A 1 86 ? -0.513 12.388 6.096 1.00 94.19 86 PHE A N 1
ATOM 737 C CA . PHE A 1 86 ? -1.805 12.045 5.487 1.00 94.19 86 PHE A CA 1
ATOM 738 C C . PHE A 1 86 ? -2.896 11.896 6.551 1.00 94.19 86 PHE A C 1
ATOM 740 O O . PHE A 1 86 ? -4.000 12.403 6.380 1.00 94.19 86 PHE A O 1
ATOM 747 N N . ILE A 1 87 ? -2.566 11.270 7.685 1.00 94.38 87 ILE A N 1
ATOM 748 C CA . ILE A 1 87 ? -3.465 11.127 8.837 1.00 94.38 87 ILE A CA 1
ATOM 749 C C . ILE A 1 87 ? -3.820 12.495 9.424 1.00 94.38 87 ILE A C 1
ATOM 751 O O . ILE A 1 87 ? -4.996 12.783 9.615 1.00 94.38 87 ILE A O 1
ATOM 755 N N . LYS A 1 88 ? -2.833 13.370 9.670 1.00 93.31 88 LYS A N 1
ATOM 756 C CA . LYS A 1 88 ? -3.080 14.720 10.223 1.00 93.31 88 LYS A CA 1
ATOM 757 C C . LYS A 1 88 ? -3.963 15.588 9.327 1.00 93.31 88 LYS A C 1
ATOM 759 O O . LYS A 1 88 ? -4.667 16.453 9.836 1.00 93.31 88 LYS A O 1
ATOM 764 N N . LYS A 1 89 ? -3.855 15.413 8.010 1.00 90.94 89 LYS A N 1
ATOM 765 C CA . LYS A 1 89 ? -4.648 16.140 7.011 1.00 90.94 89 LYS A CA 1
ATOM 766 C C . LYS A 1 89 ? -5.993 15.482 6.717 1.00 90.94 89 LYS A C 1
ATOM 768 O O . LYS A 1 89 ? -6.781 16.067 5.988 1.00 90.94 89 LYS A O 1
ATOM 773 N N . GLU A 1 90 ? -6.235 14.296 7.275 1.00 89.56 90 GLU A N 1
ATOM 774 C CA . GLU A 1 90 ? -7.419 13.480 7.008 1.00 89.56 90 GLU A CA 1
ATOM 775 C C . GLU A 1 90 ? -7.589 13.173 5.502 1.00 89.56 90 GLU A C 1
ATOM 777 O O . GLU A 1 90 ? -8.698 13.139 4.972 1.00 89.56 90 GLU A O 1
ATOM 782 N N . ASP A 1 91 ? -6.477 12.906 4.799 1.00 89.88 91 ASP A N 1
ATOM 783 C CA . ASP A 1 91 ? -6.439 12.614 3.356 1.00 89.88 91 ASP A CA 1
ATOM 784 C C . ASP A 1 91 ? -6.955 11.186 3.045 1.00 89.88 91 ASP A C 1
ATOM 786 O O . ASP A 1 91 ? -6.232 10.322 2.538 1.00 89.88 91 ASP A O 1
ATOM 790 N N . GLY A 1 92 ? -8.230 10.916 3.347 1.00 91.88 92 GLY A N 1
ATOM 791 C CA . GLY A 1 92 ? -8.829 9.576 3.307 1.00 91.88 92 GLY A CA 1
ATOM 792 C C . GLY A 1 92 ? -8.684 8.853 1.964 1.00 91.88 92 GLY A C 1
ATOM 793 O O . GLY A 1 92 ? -8.400 7.659 1.944 1.00 91.88 92 GLY A O 1
ATOM 794 N N . PHE A 1 93 ? -8.795 9.570 0.839 1.00 91.44 93 PHE A N 1
ATOM 795 C CA . PHE A 1 93 ? -8.592 8.999 -0.502 1.00 91.44 93 PHE A CA 1
ATOM 796 C C . PHE A 1 93 ? -7.158 8.493 -0.725 1.00 91.44 93 PHE A C 1
ATOM 798 O O . PHE A 1 93 ? -6.952 7.432 -1.317 1.00 91.44 93 PHE A O 1
ATOM 805 N N . VAL A 1 94 ? -6.158 9.241 -0.248 1.00 93.31 94 VAL A N 1
ATOM 806 C CA . VAL A 1 94 ? -4.740 8.880 -0.395 1.00 93.31 94 VAL A CA 1
ATOM 807 C C . VAL A 1 94 ? -4.426 7.649 0.445 1.00 93.31 94 VAL A C 1
ATOM 809 O O . VAL A 1 94 ? -3.817 6.705 -0.058 1.00 93.31 94 VAL A O 1
ATOM 812 N N . ILE A 1 95 ? -4.885 7.645 1.700 1.00 95.62 95 ILE A N 1
ATOM 813 C CA . ILE A 1 95 ? -4.730 6.510 2.615 1.00 95.62 95 ILE A CA 1
ATOM 814 C C . ILE A 1 95 ? -5.371 5.264 1.996 1.00 95.62 95 ILE A C 1
ATOM 816 O O . ILE A 1 95 ? -4.695 4.254 1.820 1.00 95.62 95 ILE A O 1
ATOM 820 N N . TYR A 1 96 ? -6.636 5.364 1.581 1.00 95.56 96 TYR A N 1
ATOM 821 C CA . TYR A 1 96 ? -7.360 4.289 0.905 1.00 95.56 96 TYR A CA 1
ATOM 822 C C . TYR A 1 96 ? -6.601 3.721 -0.291 1.00 95.56 96 TYR A C 1
ATOM 824 O O . TYR A 1 96 ? -6.440 2.509 -0.389 1.00 95.56 96 TYR A O 1
ATOM 832 N N . SER A 1 97 ? -6.107 4.587 -1.175 1.00 95.00 97 SER A N 1
ATOM 833 C CA . SER A 1 97 ? -5.468 4.167 -2.423 1.00 95.00 97 SER A CA 1
ATOM 834 C C . SER A 1 97 ? -4.228 3.302 -2.189 1.00 95.00 97 SER A C 1
ATOM 836 O O . SER A 1 97 ? -4.028 2.305 -2.879 1.00 95.00 97 SER A O 1
ATOM 838 N N . PHE A 1 98 ? -3.396 3.661 -1.207 1.00 96.00 98 PHE A N 1
ATOM 839 C CA . PHE A 1 98 ? -2.223 2.858 -0.864 1.00 96.00 98 PHE A CA 1
ATOM 840 C C . PHE A 1 98 ? -2.598 1.573 -0.131 1.00 96.00 98 PHE A C 1
ATOM 842 O O . PHE A 1 98 ? -2.092 0.511 -0.4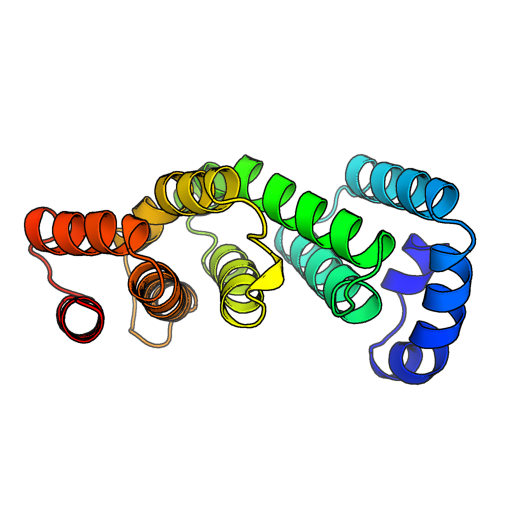88 1.00 96.00 98 PHE A O 1
ATOM 849 N N . ILE A 1 99 ? -3.505 1.650 0.848 1.00 97.19 99 ILE A N 1
ATOM 850 C CA . ILE A 1 99 ? -3.952 0.466 1.589 1.00 97.19 99 ILE A CA 1
ATOM 851 C C . ILE A 1 99 ? -4.596 -0.562 0.657 1.00 97.19 99 ILE A C 1
ATOM 853 O O . ILE A 1 99 ? -4.338 -1.749 0.813 1.00 97.19 99 ILE A O 1
ATOM 857 N N . ASP A 1 100 ? -5.376 -0.128 -0.333 1.00 95.56 100 ASP A N 1
ATOM 858 C CA . ASP A 1 100 ? -5.973 -1.023 -1.327 1.00 95.56 100 ASP A CA 1
ATOM 859 C C . ASP A 1 100 ? -4.913 -1.808 -2.105 1.00 95.56 100 ASP A C 1
ATOM 861 O O . ASP A 1 100 ? -4.997 -3.027 -2.241 1.00 95.56 100 ASP A O 1
ATOM 865 N N . ILE A 1 101 ? -3.866 -1.120 -2.559 1.00 94.25 101 ILE A N 1
ATOM 866 C CA . ILE A 1 101 ? -2.764 -1.763 -3.276 1.00 94.25 101 ILE A CA 1
ATOM 867 C C . ILE A 1 101 ? -2.038 -2.769 -2.379 1.00 94.25 101 ILE A C 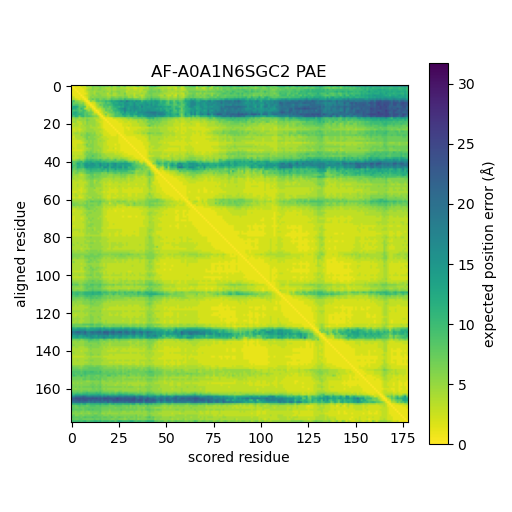1
ATOM 869 O O . ILE A 1 101 ? -1.765 -3.883 -2.817 1.00 94.25 101 ILE A O 1
ATOM 873 N N . PHE A 1 102 ? -1.749 -2.400 -1.130 1.00 95.38 102 PHE A N 1
ATOM 874 C CA . PHE A 1 102 ? -1.075 -3.288 -0.180 1.00 95.38 102 PHE A CA 1
ATOM 875 C C . PHE A 1 102 ? -1.930 -4.495 0.208 1.00 95.38 102 PHE A C 1
ATOM 877 O O . PHE A 1 102 ? -1.400 -5.581 0.412 1.00 95.38 102 PHE A O 1
ATOM 884 N N . TYR A 1 103 ? -3.248 -4.315 0.279 1.00 95.25 103 TYR A N 1
ATOM 885 C CA . TYR A 1 103 ? -4.201 -5.391 0.517 1.00 95.25 103 TYR A CA 1
ATOM 886 C C . TYR A 1 103 ? -4.261 -6.366 -0.666 1.00 95.25 103 TYR A C 1
ATOM 888 O O . TYR A 1 103 ? -4.304 -7.578 -0.473 1.00 95.25 103 TYR A O 1
ATOM 896 N N . CYS A 1 104 ? -4.237 -5.847 -1.896 1.00 92.50 104 CYS A N 1
ATOM 897 C CA . CYS A 1 104 ? -4.337 -6.663 -3.104 1.00 92.50 104 CYS A CA 1
ATOM 898 C C . CYS A 1 104 ? -3.036 -7.398 -3.474 1.00 92.50 104 CYS A C 1
ATOM 900 O O . CYS A 1 104 ? -3.099 -8.388 -4.203 1.00 92.50 104 CYS A O 1
ATOM 902 N N . ASP A 1 105 ? -1.869 -6.926 -3.023 1.00 91.31 105 ASP A N 1
ATOM 903 C CA . ASP A 1 105 ? -0.570 -7.517 -3.363 1.00 91.31 105 ASP A CA 1
ATOM 904 C C . ASP A 1 105 ? 0.316 -7.749 -2.124 1.00 91.31 105 ASP A C 1
ATOM 906 O O . ASP A 1 105 ? 0.991 -6.833 -1.647 1.00 91.31 105 ASP A O 1
ATOM 910 N N . PRO A 1 106 ? 0.401 -8.992 -1.617 1.00 83.62 106 PRO A N 1
ATOM 911 C CA . PRO A 1 106 ? 1.229 -9.303 -0.454 1.00 83.62 106 PRO A CA 1
ATOM 912 C C . PRO A 1 106 ? 2.740 -9.155 -0.721 1.00 83.62 106 PRO A C 1
ATOM 914 O O . PRO A 1 106 ? 3.525 -9.082 0.225 1.00 83.62 106 PRO A O 1
ATOM 917 N N . LEU A 1 107 ? 3.187 -9.059 -1.983 1.00 89.88 107 LEU A N 1
ATOM 918 C CA . LEU A 1 107 ? 4.609 -8.908 -2.329 1.00 89.88 107 LEU A CA 1
ATOM 919 C C . LEU A 1 107 ? 5.177 -7.521 -1.984 1.00 89.88 107 LEU A C 1
ATOM 921 O O . LEU A 1 107 ? 6.362 -7.265 -2.195 1.00 89.88 107 LEU A O 1
ATOM 925 N N . PHE A 1 108 ? 4.371 -6.597 -1.460 1.00 91.25 108 PHE A N 1
ATOM 926 C CA . PHE A 1 108 ? 4.889 -5.340 -0.916 1.00 91.25 108 PHE A CA 1
ATOM 927 C C . PHE A 1 108 ? 5.712 -5.526 0.363 1.00 91.25 108 PHE A C 1
ATOM 929 O O . PHE A 1 108 ? 6.574 -4.693 0.655 1.00 91.25 108 PHE A O 1
ATOM 936 N N . PHE A 1 109 ? 5.493 -6.619 1.098 1.00 89.44 109 PHE A N 1
ATOM 937 C CA . PHE A 1 109 ? 6.061 -6.832 2.429 1.00 89.44 109 PHE A CA 1
ATOM 938 C C . PHE A 1 109 ? 6.936 -8.087 2.509 1.00 89.44 109 PHE A C 1
ATOM 940 O O . PHE A 1 109 ? 6.765 -8.949 3.363 1.00 89.44 109 PHE A O 1
ATOM 947 N N . GLU A 1 110 ? 7.930 -8.178 1.629 1.00 78.19 110 GLU A N 1
ATOM 948 C CA . GLU A 1 110 ? 8.846 -9.329 1.566 1.00 78.19 110 GLU A CA 1
ATOM 949 C C . GLU A 1 110 ? 9.743 -9.487 2.809 1.00 78.19 110 GLU A C 1
ATOM 951 O O . GLU A 1 110 ? 10.244 -10.579 3.077 1.00 78.19 110 GLU A O 1
ATOM 956 N N . ASN A 1 111 ? 9.951 -8.413 3.580 1.00 84.94 111 ASN A N 1
ATOM 957 C CA . ASN A 1 111 ? 10.672 -8.449 4.851 1.00 84.94 111 ASN A CA 1
ATOM 958 C C . ASN A 1 111 ? 9.716 -8.150 6.013 1.00 84.94 111 ASN A C 1
ATOM 960 O O . ASN A 1 111 ? 9.068 -7.101 6.040 1.00 84.94 111 ASN A O 1
ATOM 964 N N . LYS A 1 112 ? 9.729 -9.032 7.021 1.00 86.56 112 LYS A N 1
ATOM 965 C CA . LYS A 1 112 ? 9.010 -8.875 8.292 1.00 86.56 112 LYS A CA 1
ATOM 966 C C . LYS A 1 112 ? 9.240 -7.521 8.961 1.00 86.56 112 LYS A C 1
ATOM 968 O O . LYS A 1 112 ? 8.309 -6.950 9.504 1.00 86.56 112 LYS A O 1
ATOM 973 N N . GLU A 1 113 ? 10.455 -6.983 8.908 1.00 89.75 113 GLU A N 1
ATOM 974 C CA . GLU A 1 113 ? 10.763 -5.672 9.495 1.00 89.75 113 GLU A CA 1
ATOM 975 C C . GLU A 1 113 ? 9.962 -4.542 8.828 1.00 89.75 113 GLU A C 1
ATOM 977 O O . GLU A 1 113 ? 9.404 -3.676 9.504 1.00 89.75 113 GLU A O 1
ATOM 982 N N . THR A 1 114 ? 9.854 -4.570 7.496 1.00 90.56 114 THR A N 1
ATOM 983 C CA . THR A 1 114 ? 9.078 -3.582 6.735 1.00 90.56 114 THR A CA 1
ATOM 984 C C . THR A 1 114 ? 7.586 -3.718 7.019 1.00 90.56 114 THR A C 1
ATOM 986 O O . THR A 1 114 ? 6.908 -2.705 7.174 1.00 90.56 114 THR A O 1
ATOM 989 N N . LEU A 1 115 ? 7.091 -4.951 7.142 1.00 92.44 115 LEU A N 1
ATOM 990 C CA . LEU A 1 115 ? 5.706 -5.234 7.510 1.00 92.44 115 LEU A CA 1
ATOM 991 C C . LEU A 1 115 ? 5.357 -4.691 8.904 1.00 92.44 115 LEU A C 1
ATOM 993 O O . LEU A 1 115 ? 4.384 -3.959 9.054 1.00 92.44 115 LEU A O 1
ATOM 997 N N . THR A 1 116 ? 6.183 -4.977 9.914 1.00 93.81 116 THR A N 1
ATOM 998 C CA . THR A 1 116 ? 5.979 -4.457 11.274 1.00 93.81 116 THR A CA 1
ATOM 999 C C . THR A 1 116 ? 6.009 -2.930 11.294 1.00 93.81 116 THR A C 1
ATOM 1001 O O . THR A 1 116 ? 5.130 -2.306 11.882 1.00 93.81 116 THR A O 1
ATOM 1004 N N . THR A 1 117 ? 6.964 -2.316 10.586 1.00 95.38 117 THR A N 1
ATOM 1005 C CA . THR A 1 117 ? 7.032 -0.849 10.448 1.00 95.38 117 THR A CA 1
ATOM 1006 C C . THR A 1 117 ? 5.752 -0.290 9.822 1.00 95.38 117 THR A C 1
ATOM 1008 O O . THR A 1 117 ? 5.245 0.749 10.246 1.00 95.38 117 THR A O 1
ATOM 1011 N N . PHE A 1 118 ? 5.206 -0.985 8.821 1.00 96.69 118 PHE A N 1
ATOM 1012 C CA . PHE A 1 118 ? 3.936 -0.629 8.203 1.00 96.69 118 PHE A CA 1
ATOM 1013 C C . PHE A 1 118 ? 2.766 -0.717 9.183 1.00 96.69 118 PHE A C 1
ATOM 1015 O O . PHE A 1 118 ? 1.967 0.222 9.223 1.00 96.69 118 PHE A O 1
ATOM 1022 N N . PHE A 1 119 ? 2.693 -1.767 10.004 1.00 96.88 119 PHE A N 1
ATOM 1023 C CA . PHE A 1 119 ? 1.657 -1.895 11.029 1.00 96.88 119 PHE A CA 1
ATOM 1024 C C . PHE A 1 119 ? 1.721 -0.759 12.053 1.00 96.88 119 PHE A C 1
ATOM 1026 O O . PHE A 1 119 ? 0.729 -0.086 12.325 1.00 96.88 119 PHE A O 1
ATOM 1033 N N . GLU A 1 120 ? 2.907 -0.474 12.580 1.00 96.19 120 GLU A N 1
ATOM 1034 C CA . GLU A 1 120 ? 3.087 0.586 13.572 1.00 96.19 120 GLU A CA 1
ATOM 1035 C C . GLU A 1 120 ? 2.712 1.964 13.024 1.00 96.19 120 GLU A C 1
ATOM 1037 O O . GLU A 1 120 ? 1.965 2.709 13.663 1.00 96.19 120 GLU A O 1
ATOM 1042 N N . ALA A 1 121 ? 3.201 2.296 11.826 1.00 97.12 121 ALA A N 1
ATOM 1043 C CA . ALA A 1 121 ? 2.977 3.601 11.216 1.00 97.12 121 ALA A CA 1
ATOM 1044 C C . ALA A 1 121 ? 1.522 3.807 10.765 1.00 97.12 121 ALA A C 1
ATOM 1046 O O . ALA A 1 121 ? 1.027 4.935 10.787 1.00 97.12 121 ALA A O 1
ATOM 1047 N N . THR A 1 122 ? 0.840 2.733 10.357 1.00 97.38 122 THR A N 1
ATOM 1048 C CA . THR A 1 122 ? -0.524 2.786 9.809 1.00 97.38 122 THR A CA 1
ATOM 1049 C C . THR A 1 122 ? -1.597 2.645 10.880 1.00 97.38 122 THR A C 1
ATOM 1051 O O . THR A 1 122 ? -2.676 3.199 10.712 1.00 97.38 122 THR A O 1
ATOM 1054 N N . TYR A 1 123 ? -1.320 1.978 12.006 1.00 96.31 123 TYR A N 1
ATOM 1055 C CA . TYR A 1 123 ? -2.292 1.748 13.084 1.00 96.31 123 TYR A CA 1
ATOM 1056 C C . TYR A 1 123 ? -3.185 2.952 13.451 1.00 96.31 123 TYR A C 1
ATOM 1058 O O . TYR A 1 123 ? -4.392 2.750 13.612 1.00 96.31 123 TYR A O 1
ATOM 1066 N N . PRO A 1 124 ? -2.679 4.203 13.525 1.00 95.25 124 PRO A N 1
ATOM 1067 C CA . PRO A 1 124 ? -3.511 5.341 13.908 1.00 95.25 124 PRO A CA 1
ATOM 1068 C C . PRO A 1 124 ? -4.675 5.650 12.951 1.00 95.25 124 PRO A C 1
ATOM 1070 O O . PRO A 1 124 ? -5.592 6.361 13.364 1.00 95.25 124 PRO A O 1
ATOM 1073 N N . ILE A 1 125 ? -4.700 5.113 11.718 1.00 95.12 125 ILE A N 1
ATOM 1074 C CA . ILE A 1 125 ? -5.855 5.290 10.817 1.00 95.12 125 ILE A CA 1
ATOM 1075 C C . ILE A 1 125 ? -7.149 4.738 11.430 1.00 95.12 125 ILE A C 1
ATOM 1077 O O . ILE A 1 125 ? -8.214 5.296 11.187 1.00 95.12 125 ILE A O 1
ATOM 1081 N N . LEU A 1 126 ? -7.061 3.703 12.279 1.00 93.56 126 LEU A N 1
ATOM 1082 C CA . LEU A 1 126 ? -8.218 3.066 12.922 1.00 93.56 126 LEU A CA 1
ATOM 1083 C C . LEU A 1 126 ? -8.935 3.978 13.928 1.00 93.56 126 LEU A C 1
ATOM 1085 O O . LEU A 1 126 ? -10.059 3.686 14.337 1.00 93.56 126 LEU A O 1
ATOM 1089 N N . SER A 1 127 ? -8.292 5.072 14.340 1.00 89.31 127 SER A N 1
ATOM 1090 C CA . SER A 1 127 ? -8.858 6.077 15.244 1.00 89.31 127 SER A CA 1
ATOM 1091 C C . SER A 1 127 ? -9.374 7.320 14.517 1.00 89.31 127 SER A C 1
ATOM 1093 O O . SER A 1 127 ? -9.895 8.228 15.171 1.00 89.31 127 SER A O 1
ATOM 1095 N N . LEU A 1 128 ? -9.232 7.393 13.189 1.00 89.00 128 LEU A N 1
ATOM 1096 C CA . LE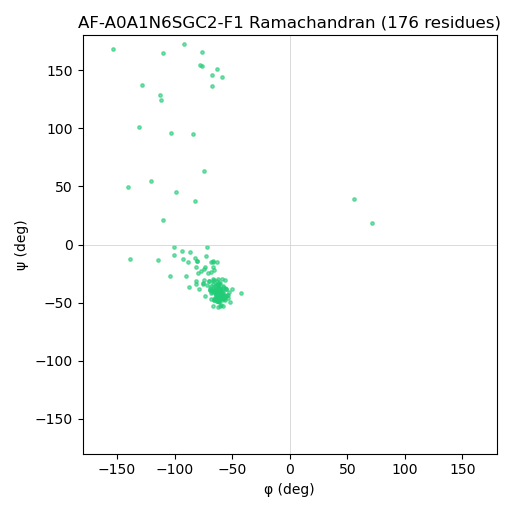U A 1 128 ? -9.791 8.491 12.409 1.00 89.00 128 LEU A CA 1
ATOM 1097 C C . LEU A 1 128 ? -11.320 8.431 12.417 1.00 89.00 128 LEU A C 1
ATOM 1099 O O . LEU A 1 128 ? -11.930 7.361 12.448 1.00 89.00 128 LEU A O 1
ATOM 1103 N N . LYS A 1 129 ? -11.949 9.610 12.407 1.00 80.75 129 LYS A N 1
ATOM 1104 C CA . LYS A 1 129 ? -13.407 9.712 12.347 1.00 80.75 129 LYS A CA 1
ATOM 1105 C C . LYS A 1 129 ? -13.894 9.213 10.993 1.00 80.75 129 LYS A C 1
ATOM 1107 O O . LYS A 1 129 ? -13.356 9.592 9.957 1.00 80.75 129 LYS A O 1
ATOM 1112 N N . THR A 1 130 ? -14.955 8.425 11.017 1.00 78.69 130 THR A N 1
ATOM 1113 C CA . THR A 1 130 ? -15.649 7.966 9.816 1.00 78.69 130 THR A CA 1
ATOM 1114 C C . THR A 1 130 ? -17.026 8.598 9.761 1.00 78.69 130 THR A C 1
ATOM 1116 O O . THR A 1 130 ? -17.798 8.474 10.712 1.00 78.69 130 THR A O 1
ATOM 1119 N N . GLU A 1 131 ? -17.331 9.283 8.663 1.00 69.69 131 GLU A N 1
ATOM 1120 C CA . GLU A 1 131 ? -18.668 9.841 8.429 1.00 69.69 131 GLU A CA 1
ATOM 1121 C C . GLU A 1 131 ? -19.691 8.717 8.197 1.00 69.69 131 GLU A C 1
ATOM 1123 O O . GLU A 1 131 ? -20.775 8.736 8.776 1.00 69.69 131 GLU A O 1
ATOM 1128 N N . ASP A 1 132 ? -19.300 7.699 7.422 1.00 75.56 132 ASP A N 1
ATOM 1129 C CA . ASP A 1 132 ? -20.034 6.453 7.198 1.00 75.56 132 ASP A CA 1
ATOM 1130 C C . ASP A 1 132 ? -19.077 5.295 6.826 1.00 75.56 132 ASP A C 1
ATOM 1132 O O . ASP A 1 132 ? -17.894 5.513 6.531 1.00 75.56 132 ASP A O 1
ATOM 1136 N N . MET A 1 133 ? -19.591 4.057 6.827 1.00 75.12 133 MET A N 1
ATOM 1137 C CA . MET A 1 133 ? -18.814 2.840 6.516 1.00 75.12 133 MET A CA 1
ATOM 1138 C C . MET A 1 133 ? -18.451 2.691 5.027 1.00 75.12 133 MET A C 1
ATOM 1140 O O . MET A 1 133 ? -17.647 1.832 4.674 1.00 75.12 133 MET A O 1
ATOM 1144 N N . SER A 1 134 ? -19.019 3.518 4.145 1.00 75.81 134 SER A N 1
ATOM 1145 C CA . SER A 1 134 ? -18.684 3.569 2.715 1.00 75.81 134 SER A CA 1
ATOM 1146 C C . SER A 1 134 ? -17.618 4.613 2.371 1.00 75.81 134 SER A C 1
ATOM 1148 O O . SER A 1 134 ? -17.158 4.676 1.230 1.00 75.81 134 SER A O 1
ATOM 1150 N N . SER A 1 135 ? -17.193 5.420 3.344 1.00 90.44 135 SER A N 1
ATOM 1151 C CA . SER A 1 135 ? -16.124 6.395 3.167 1.00 90.44 135 SER A CA 1
ATOM 1152 C C . SER A 1 135 ? -14.789 5.721 2.829 1.00 90.44 135 SER A C 1
ATOM 1154 O O . SER A 1 135 ? -14.500 4.601 3.259 1.00 90.44 135 SER A O 1
ATOM 1156 N N . PHE A 1 136 ? -13.923 6.429 2.093 1.00 94.06 136 PHE A N 1
ATOM 1157 C CA . PHE A 1 136 ? -12.585 5.929 1.751 1.00 94.06 136 PHE A CA 1
ATOM 1158 C C . PHE A 1 136 ? -11.805 5.473 2.985 1.00 94.06 136 PHE A C 1
ATOM 1160 O O . PHE A 1 136 ? -11.160 4.427 2.955 1.00 94.06 136 PHE A O 1
ATOM 1167 N N . ILE A 1 137 ? -11.896 6.229 4.082 1.00 94.69 137 ILE A N 1
ATOM 1168 C CA . ILE A 1 137 ? -11.193 5.884 5.313 1.00 94.69 137 ILE A CA 1
ATOM 1169 C C . ILE A 1 137 ? -11.767 4.628 5.979 1.00 94.69 137 ILE A C 1
ATOM 1171 O O . ILE A 1 137 ? -10.986 3.809 6.456 1.00 94.69 137 ILE A O 1
ATOM 1175 N N . ALA A 1 138 ? -13.088 4.422 5.953 1.00 93.88 138 ALA A N 1
ATOM 1176 C CA . ALA A 1 138 ? -13.696 3.207 6.491 1.00 93.88 138 ALA A CA 1
ATOM 1177 C C . ALA A 1 138 ? -13.233 1.966 5.723 1.00 93.88 138 ALA A C 1
ATOM 1179 O O . ALA A 1 138 ? -12.781 0.991 6.322 1.00 93.88 138 ALA A O 1
ATOM 1180 N N . ILE A 1 139 ? -13.243 2.034 4.389 1.00 95.06 139 ILE A N 1
ATOM 1181 C CA . ILE A 1 139 ? -12.776 0.927 3.548 1.00 95.06 139 ILE A CA 1
ATOM 1182 C C . ILE A 1 139 ? -11.275 0.683 3.742 1.00 95.06 139 ILE A C 1
ATOM 1184 O O . ILE A 1 139 ? -10.840 -0.467 3.808 1.00 95.06 139 ILE A O 1
ATOM 1188 N N . ALA A 1 140 ? -10.477 1.748 3.883 1.00 96.44 140 ALA A N 1
ATOM 1189 C CA . ALA A 1 140 ? -9.061 1.626 4.210 1.00 96.44 140 ALA A CA 1
ATOM 1190 C C . ALA A 1 140 ? -8.855 0.905 5.551 1.00 96.44 140 ALA A C 1
ATOM 1192 O O . ALA A 1 140 ? -8.027 0.005 5.635 1.00 96.44 140 ALA A O 1
ATOM 1193 N N . CYS A 1 141 ? -9.626 1.252 6.584 1.00 96.12 141 CYS A N 1
ATOM 1194 C CA . CYS A 1 141 ? -9.532 0.611 7.893 1.00 96.12 141 CYS A CA 1
ATOM 1195 C C . CYS A 1 141 ? -9.897 -0.875 7.831 1.00 96.12 141 CYS A C 1
ATOM 1197 O O . CYS A 1 141 ? -9.122 -1.689 8.321 1.00 96.12 141 CYS A O 1
ATOM 1199 N N . MET A 1 142 ? -11.009 -1.241 7.180 1.00 95.56 142 MET A N 1
ATOM 1200 C CA . MET A 1 142 ? -11.421 -2.646 7.029 1.00 95.56 142 MET A CA 1
ATOM 1201 C C . MET A 1 142 ? -10.354 -3.476 6.301 1.00 95.56 142 MET A C 1
ATOM 1203 O O . MET A 1 142 ? -9.965 -4.547 6.759 1.00 95.56 142 MET A O 1
ATOM 1207 N N . ARG A 1 143 ? -9.801 -2.957 5.198 1.00 96.75 143 ARG A N 1
ATOM 1208 C CA . ARG A 1 143 ? -8.714 -3.635 4.473 1.00 96.75 143 ARG A CA 1
ATOM 1209 C C . ARG A 1 143 ? -7.446 -3.741 5.303 1.00 96.75 143 ARG A C 1
ATOM 1211 O O . ARG A 1 143 ? -6.804 -4.782 5.304 1.00 96.75 143 ARG A O 1
ATOM 1218 N N . TYR A 1 144 ? -7.089 -2.686 6.026 1.00 97.56 144 TYR A N 1
ATOM 1219 C CA . TYR A 1 144 ? -5.926 -2.703 6.900 1.00 97.56 144 TYR A CA 1
ATOM 1220 C C . TYR A 1 144 ? -6.081 -3.699 8.061 1.00 97.56 144 TYR A C 1
ATOM 1222 O O . TYR A 1 144 ? -5.124 -4.398 8.379 1.00 97.56 144 TYR A O 1
ATOM 1230 N N . ILE A 1 145 ? -7.281 -3.824 8.637 1.00 97.44 145 ILE A N 1
ATOM 1231 C CA . ILE A 1 145 ? -7.614 -4.856 9.630 1.00 97.44 145 ILE A CA 1
ATOM 1232 C C . ILE A 1 145 ? -7.392 -6.253 9.048 1.00 97.44 145 ILE A C 1
ATOM 1234 O O . ILE A 1 145 ? -6.724 -7.057 9.688 1.00 97.44 145 ILE A O 1
ATOM 1238 N N . ALA A 1 146 ? -7.844 -6.515 7.820 1.00 96.56 146 ALA A N 1
ATOM 1239 C CA . ALA A 1 146 ? -7.587 -7.793 7.158 1.00 96.56 146 ALA A CA 1
ATOM 1240 C C . ALA A 1 146 ? -6.081 -8.048 6.920 1.00 96.56 146 ALA A C 1
ATOM 1242 O O . ALA A 1 146 ? -5.601 -9.162 7.128 1.00 96.56 146 ALA A O 1
ATOM 1243 N N . ILE A 1 147 ? -5.294 -7.021 6.554 1.00 96.06 147 ILE A N 1
ATOM 1244 C CA . ILE A 1 147 ? -3.826 -7.164 6.466 1.00 96.06 147 ILE A CA 1
ATOM 1245 C C . ILE A 1 147 ? -3.248 -7.521 7.847 1.00 96.06 147 ILE A C 1
ATOM 1247 O O . ILE A 1 147 ? -2.446 -8.447 7.950 1.00 96.06 147 ILE A O 1
ATOM 1251 N N . LEU A 1 148 ? -3.665 -6.835 8.918 1.00 96.56 148 LEU A N 1
ATOM 1252 C CA . LEU A 1 148 ? -3.225 -7.146 10.283 1.00 96.56 148 LEU A CA 1
ATOM 1253 C C . LEU A 1 148 ? -3.607 -8.572 10.708 1.00 96.56 148 LEU A C 1
ATOM 1255 O O . LEU A 1 148 ? -2.787 -9.265 11.304 1.00 96.56 148 LEU A O 1
ATOM 1259 N N . GLY A 1 149 ? -4.830 -9.007 10.405 1.00 95.19 149 GLY A N 1
ATOM 1260 C CA . GLY A 1 149 ? -5.357 -10.329 10.751 1.00 95.19 149 GLY A CA 1
ATOM 1261 C C . GLY A 1 149 ? -4.602 -11.478 10.090 1.00 95.19 149 GLY A C 1
ATOM 1262 O O . GLY A 1 149 ? -4.419 -12.540 10.694 1.00 95.19 149 GLY A O 1
ATOM 1263 N N . SER A 1 150 ? -4.075 -11.232 8.888 1.00 92.69 150 SER A N 1
ATOM 1264 C CA . SER A 1 150 ? -3.304 -12.216 8.126 1.00 92.69 150 SER A CA 1
ATOM 1265 C C . SER A 1 150 ? -1.938 -12.564 8.738 1.00 92.69 150 SER A C 1
ATOM 1267 O O . SER A 1 150 ? -1.353 -13.588 8.384 1.00 92.69 150 SER A O 1
ATOM 1269 N N . GLU A 1 151 ? -1.442 -11.765 9.690 1.00 91.50 151 GLU A N 1
ATOM 1270 C CA . GLU A 1 151 ? -0.083 -11.862 10.227 1.00 91.50 151 GLU A CA 1
ATOM 1271 C C . GLU A 1 151 ? -0.086 -11.939 11.758 1.00 91.50 151 GLU A C 1
ATOM 1273 O O . GLU A 1 151 ? -0.792 -11.206 12.452 1.00 91.50 151 GLU A O 1
ATOM 1278 N N . LYS A 1 152 ? 0.748 -12.813 12.334 1.00 89.50 152 LYS A N 1
ATOM 1279 C CA . LYS A 1 152 ? 0.759 -13.048 13.790 1.00 89.50 152 LYS A CA 1
ATOM 1280 C C . LYS A 1 152 ? 1.089 -11.775 14.574 1.00 89.50 152 LYS A C 1
ATOM 1282 O O . LYS A 1 152 ? 0.481 -11.503 15.605 1.00 89.50 152 LYS A O 1
ATOM 1287 N N . GLU A 1 153 ? 2.069 -11.017 14.099 1.00 88.62 153 GLU A N 1
ATOM 1288 C CA . GLU A 1 153 ? 2.485 -9.741 14.672 1.00 88.62 153 GLU A CA 1
ATOM 1289 C C . GLU A 1 153 ? 1.389 -8.671 14.521 1.00 88.62 153 GLU A C 1
ATOM 1291 O O . GLU A 1 153 ? 1.236 -7.823 15.400 1.00 88.62 153 GLU A O 1
ATOM 1296 N N . GLY A 1 154 ? 0.583 -8.745 13.457 1.00 91.62 154 GLY A N 1
ATOM 1297 C CA . GLY A 1 154 ? -0.540 -7.841 13.215 1.00 91.62 154 GLY A CA 1
ATOM 1298 C C . GLY A 1 154 ? -1.683 -8.025 14.218 1.00 91.62 154 GLY A C 1
ATOM 1299 O O . GLY A 1 154 ? -2.250 -7.036 14.689 1.00 91.62 154 GLY A O 1
ATOM 1300 N N . LYS A 1 155 ? -1.945 -9.262 14.664 1.00 93.88 155 LYS A N 1
ATOM 1301 C CA . LYS A 1 155 ? -2.966 -9.556 15.692 1.00 93.88 155 LYS A CA 1
ATOM 1302 C C . LYS A 1 155 ? -2.762 -8.792 17.005 1.00 93.88 155 LYS A C 1
ATOM 1304 O O . LYS A 1 155 ? -3.738 -8.419 17.648 1.00 93.88 155 LYS A O 1
ATOM 1309 N N . ILE A 1 156 ? -1.520 -8.468 17.372 1.00 94.50 156 ILE A N 1
ATOM 1310 C CA . ILE A 1 156 ? -1.221 -7.660 18.570 1.00 94.50 156 ILE A CA 1
ATOM 1311 C C . ILE A 1 156 ? -1.847 -6.259 18.456 1.00 94.50 156 ILE A C 1
ATOM 1313 O O . ILE A 1 156 ? -2.355 -5.716 19.437 1.00 94.50 156 ILE A O 1
ATOM 1317 N N . PHE A 1 157 ? -1.852 -5.670 17.258 1.00 94.44 157 PHE A N 1
ATOM 1318 C CA . PHE A 1 157 ? -2.479 -4.368 17.018 1.00 94.44 157 PHE A CA 1
ATOM 1319 C C . PHE A 1 157 ? -4.006 -4.454 17.059 1.00 94.44 157 PHE A C 1
ATOM 1321 O O . PHE A 1 157 ? -4.654 -3.532 17.549 1.00 94.44 157 PHE A O 1
ATOM 1328 N N . LEU A 1 158 ? -4.585 -5.564 16.603 1.00 95.06 158 LEU A N 1
ATOM 1329 C CA . LEU A 1 158 ? -6.024 -5.821 16.697 1.00 95.06 158 LEU A CA 1
ATOM 1330 C C . LEU A 1 158 ? -6.481 -5.945 18.158 1.00 95.06 158 LEU A C 1
ATOM 1332 O O . LEU A 1 158 ? -7.434 -5.287 18.576 1.00 95.06 158 LEU A O 1
ATOM 1336 N N . GLU A 1 159 ? -5.747 -6.704 18.974 1.00 94.50 159 GLU A N 1
ATOM 1337 C CA . GLU A 1 159 ? -5.994 -6.791 20.419 1.00 94.50 159 GLU A CA 1
ATOM 1338 C C . GLU A 1 159 ? -5.860 -5.423 21.099 1.00 94.50 159 GLU A C 1
ATOM 1340 O O . GLU A 1 159 ? -6.708 -5.042 21.911 1.00 94.50 159 GLU A O 1
ATOM 1345 N N . LYS A 1 160 ? -4.825 -4.656 20.734 1.00 93.50 160 LYS A N 1
ATOM 1346 C CA . LYS A 1 160 ? -4.626 -3.282 21.207 1.00 93.50 160 LYS A CA 1
ATOM 1347 C C . LYS A 1 160 ? -5.824 -2.390 20.858 1.00 93.50 160 LYS A C 1
ATOM 1349 O 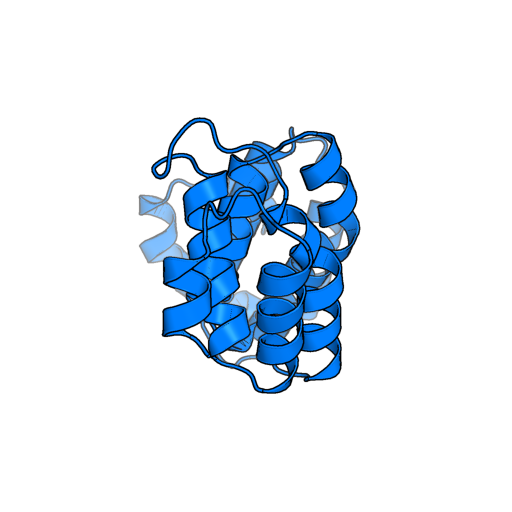O . LYS A 1 160 ? -6.312 -1.669 21.729 1.00 93.50 160 LYS A O 1
ATOM 1354 N N . TYR A 1 161 ? -6.355 -2.485 19.637 1.00 93.00 161 TYR A N 1
ATOM 1355 C CA . TYR A 1 161 ? -7.531 -1.718 19.219 1.00 93.00 161 TYR A CA 1
ATOM 1356 C C . TYR A 1 161 ? -8.749 -2.006 20.104 1.00 93.00 161 TYR A C 1
ATOM 1358 O O . TYR A 1 161 ? -9.393 -1.061 20.567 1.00 93.00 161 TYR A O 1
ATOM 1366 N N . LEU A 1 162 ? -9.033 -3.283 20.396 1.00 92.12 162 LEU A N 1
ATOM 1367 C CA . LEU A 1 162 ? -10.156 -3.681 21.259 1.00 92.12 162 LEU A CA 1
ATOM 1368 C C . LEU A 1 162 ? -10.034 -3.141 22.692 1.00 92.12 162 LEU A C 1
ATOM 1370 O O . LEU A 1 162 ? -11.047 -2.904 23.349 1.00 92.12 162 LEU A O 1
ATOM 1374 N N . GLN A 1 163 ? -8.809 -2.951 23.184 1.00 90.94 163 GLN A N 1
ATOM 1375 C CA . GLN A 1 163 ? -8.553 -2.399 24.516 1.00 90.94 163 GLN A CA 1
ATOM 1376 C C . GLN A 1 163 ? -8.699 -0.871 24.550 1.00 90.94 163 GLN A C 1
ATOM 1378 O O . GLN A 1 163 ? -9.204 -0.317 25.529 1.00 90.94 163 GLN A O 1
ATOM 1383 N N . GLU A 1 164 ? -8.256 -0.185 23.493 1.00 88.94 164 GLU A N 1
ATOM 1384 C CA . GLU A 1 164 ? -8.170 1.279 23.442 1.00 88.94 164 GLU A CA 1
ATOM 1385 C C . GLU A 1 164 ? -9.469 1.953 22.964 1.00 88.94 164 GLU A C 1
ATOM 1387 O O . GLU A 1 164 ? -9.834 3.019 23.470 1.00 88.94 164 GLU A O 1
ATOM 1392 N N . ASN A 1 165 ? -10.200 1.35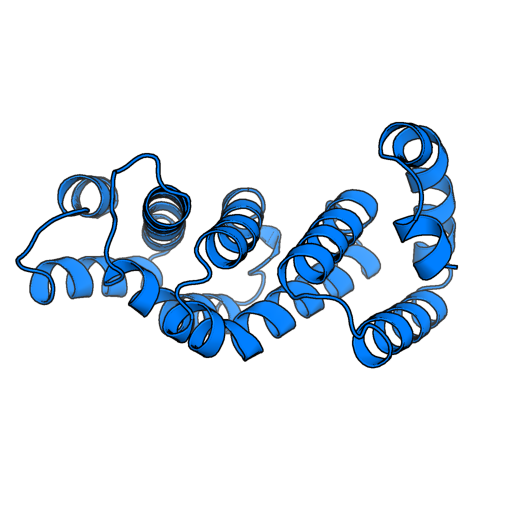6 22.014 1.00 79.94 165 ASN A N 1
ATOM 1393 C CA . ASN A 1 165 ? -11.301 2.025 21.314 1.00 79.94 165 ASN A CA 1
ATOM 1394 C C . ASN A 1 165 ? -12.687 1.586 21.806 1.00 79.94 165 ASN A C 1
ATOM 1396 O O . ASN A 1 165 ? -13.291 0.636 21.314 1.00 79.94 165 ASN A O 1
ATOM 1400 N N . LYS A 1 166 ? -13.251 2.368 22.733 1.00 63.25 166 LYS A N 1
ATOM 1401 C CA . LYS A 1 166 ? -14.588 2.126 23.314 1.00 63.25 166 LYS A CA 1
ATOM 1402 C C . LYS A 1 166 ? -15.761 2.436 22.378 1.00 63.25 166 LYS A C 1
ATOM 1404 O O . LYS A 1 166 ? -16.864 1.966 22.633 1.00 63.25 166 LYS A O 1
ATOM 1409 N N . ASN A 1 167 ? -15.536 3.231 21.328 1.00 67.25 167 ASN A N 1
ATOM 1410 C CA . ASN A 1 167 ? -16.587 3.614 20.376 1.00 67.25 167 ASN A CA 1
ATOM 1411 C C . ASN A 1 167 ? -16.962 2.466 19.431 1.00 67.25 167 ASN A C 1
ATOM 1413 O O . ASN A 1 167 ? -18.049 2.470 18.870 1.00 67.25 167 ASN A O 1
ATOM 1417 N N . GLY A 1 168 ? -16.067 1.488 19.280 1.00 71.06 168 GLY A N 1
ATOM 1418 C CA . GLY A 1 168 ? -16.393 0.185 18.730 1.00 71.06 168 GLY A CA 1
ATOM 1419 C C . GLY A 1 168 ? -16.693 0.101 17.239 1.00 71.06 168 GLY A C 1
ATOM 1420 O O . GLY A 1 168 ? -17.284 -0.889 16.825 1.00 71.06 168 GLY A O 1
ATOM 1421 N N . ILE A 1 169 ? -16.286 1.103 16.452 1.00 86.19 169 ILE A N 1
ATOM 1422 C CA . ILE A 1 169 ? -16.644 1.222 15.027 1.00 86.19 169 ILE A CA 1
ATOM 1423 C C . ILE A 1 169 ? -16.272 -0.043 14.241 1.00 86.19 169 ILE A C 1
ATOM 1425 O O . ILE A 1 169 ? -17.097 -0.528 13.480 1.00 86.19 169 ILE A O 1
ATOM 1429 N N . TYR A 1 170 ? -15.082 -0.601 14.481 1.00 90.44 170 TYR A N 1
ATOM 1430 C CA . TYR A 1 170 ? -14.587 -1.797 13.786 1.00 90.44 170 TYR A CA 1
ATOM 1431 C C . TYR A 1 170 ? -14.516 -3.034 14.691 1.00 90.44 170 TYR A C 1
ATOM 1433 O O . TYR A 1 170 ? -13.731 -3.942 14.441 1.00 90.44 170 TYR A O 1
ATOM 1441 N N . ILE A 1 171 ? -15.254 -3.071 15.810 1.00 90.81 171 ILE A N 1
ATOM 1442 C CA . ILE A 1 171 ? -15.139 -4.194 16.762 1.00 90.81 171 ILE A CA 1
ATOM 1443 C C . ILE A 1 171 ? -15.496 -5.531 16.114 1.00 90.81 171 ILE A C 1
ATOM 1445 O O . ILE A 1 171 ? -14.887 -6.539 16.468 1.00 90.81 171 ILE A O 1
ATOM 1449 N N . GLU A 1 172 ? -16.497 -5.554 15.237 1.00 90.81 172 GLU A N 1
ATOM 1450 C CA . GLU A 1 172 ? -16.929 -6.783 14.568 1.00 90.81 172 GLU A CA 1
ATOM 1451 C C . GLU A 1 172 ? -15.836 -7.279 13.619 1.00 90.81 172 GLU A C 1
ATOM 1453 O O . GLU A 1 172 ? -15.341 -8.383 13.832 1.00 90.81 172 GLU A O 1
ATOM 1458 N N . ASP A 1 173 ? -15.347 -6.423 12.716 1.00 93.12 173 ASP A N 1
ATOM 1459 C CA . ASP A 1 173 ? -14.257 -6.752 11.784 1.00 93.12 173 ASP A CA 1
ATOM 1460 C C . ASP A 1 173 ? -12.999 -7.239 12.524 1.00 93.12 173 ASP A C 1
ATOM 1462 O O . ASP A 1 173 ? -12.384 -8.243 12.177 1.00 93.12 173 ASP A O 1
ATOM 1466 N N . VAL A 1 174 ? -12.628 -6.555 13.610 1.00 93.50 174 VAL A N 1
ATOM 1467 C CA . VAL A 1 174 ? -11.450 -6.910 14.414 1.00 93.50 174 VAL A CA 1
ATOM 1468 C C . VAL A 1 174 ? -11.615 -8.270 15.096 1.00 93.50 174 VAL A C 1
ATOM 1470 O O . VAL A 1 174 ? -10.640 -9.003 15.243 1.00 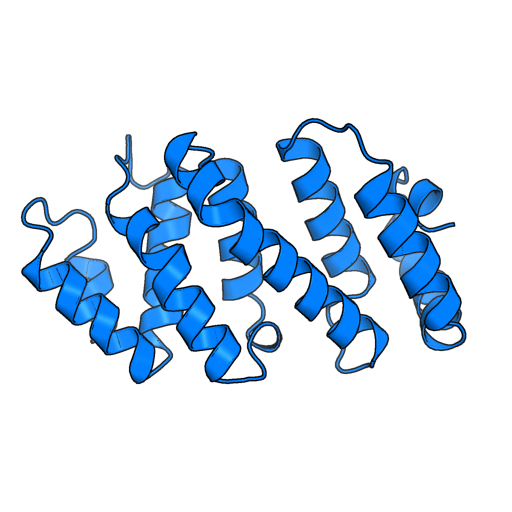93.50 174 VAL A O 1
ATOM 1473 N N . LYS A 1 175 ? -12.828 -8.620 15.536 1.00 93.25 175 LYS A N 1
ATOM 1474 C CA . LYS A 1 175 ? -13.102 -9.917 16.170 1.00 93.25 175 LYS A CA 1
ATOM 1475 C C . LYS A 1 175 ? -13.133 -11.067 15.174 1.00 93.25 175 LYS A C 1
ATOM 1477 O O . LYS A 1 175 ? -12.828 -12.182 15.580 1.00 93.25 175 LYS A O 1
ATOM 1482 N N . GLU A 1 176 ? -13.524 -10.822 13.928 1.00 94.81 176 GLU A N 1
ATOM 1483 C CA . GLU A 1 176 ? -13.520 -11.848 12.879 1.00 94.81 176 GLU A CA 1
ATOM 1484 C C . GLU A 1 176 ? -12.097 -12.316 12.535 1.00 94.81 176 GLU A C 1
ATOM 1486 O O . GLU A 1 176 ? -11.894 -13.486 12.218 1.00 94.81 176 GLU A O 1
ATOM 1491 N N . GLU A 1 177 ? -11.109 -11.430 12.670 1.00 95.06 177 GLU A N 1
ATOM 1492 C CA . GLU A 1 177 ? -9.706 -11.692 12.325 1.00 95.06 177 GLU A CA 1
ATOM 1493 C C . GLU A 1 177 ? -8.852 -12.304 13.466 1.00 95.06 177 GLU A C 1
ATOM 1495 O O . GLU A 1 177 ? -7.746 -12.812 13.225 1.00 95.06 177 GLU A O 1
ATOM 1500 N N . LEU A 1 178 ? -9.322 -12.262 14.722 1.00 92.06 178 LEU A N 1
ATOM 1501 C CA . LEU A 1 178 ? -8.591 -12.766 15.903 1.00 92.06 178 LEU A CA 1
ATOM 1502 C C . LEU A 1 178 ? -8.748 -14.277 16.107 1.00 92.06 178 LEU A C 1
ATOM 1504 O O . LEU A 1 178 ? -7.688 -14.956 16.046 1.00 92.06 178 LEU A O 1
#

Mean predicted aligned error: 5.38 Å